Protein AF-A0AAD9PV08-F1 (afdb_monomer_lite)

Organism: Acropora cervicornis (NCBI:txid6130)

Sequence (252 aa):
MQHVADKHDNHPSPLFKKCAHDEEIENRRWIRIGTKAYDKLNSLLTNVHLVNDIRKLSPDSQTSFLEGFHSTLNHWHPKMVCFSWLGTYCRHILAVLHFNENVNRQRKTAENGEEYFRVTYPKFKLGDEVVQEVAVPPTYGYVQAIREELFSVTTKSQLQSYKIVAERYKTKVPPSLSSQFKERVTKPEAVNKYRERQKRASTHLYPSVEDQSVLQSTTTAPVREAKKQRKCRKCGRPMKGHTTSLCNSLTD

pLDDT: mean 84.78, std 10.54, range [37.34, 96.69]

Radius of gyration: 32.99 Å; chains: 1; bounding box: 61×74×88 Å

Foldseek 3Di:
DCVLQVRFACDPDPVRRGDPDDPDDPDDDGDHPPDPVVVVVCCVCPPPVNVVVVVVDDPPPDCVLVVVLVVLLCVQPPPVDDDAPVSSVVSNVVSVVQCVQFVPAAFDADPVRHGDWDWDQDVVNVGDIDIHTHGDDGDDVVVVVVVVVVVVPDDPVVVVVVVVVVVVVVVVRDDDPVVVDPPDDDPVVVVVVVVVVVPDDDDQDVVHPVVVVVVVVVPPDPPPDDPPQDADPQQRHGPVSDDPVNSPPPDD

Secondary structure (DSSP, 8-state):
-TGGGT--S--S-SS-SS-SS-S---S-PPPPTTSHHHHHHHHHHT-HHHHHHHHHSPPSS-THHHHHHHHHHHHHS-TTS---HHHHHHHHHHHHHHHHHHTTPPBPBPTTSSBPEEEE--GGGTT--EEEE-BPPPP-HHHHHHHHHHHH--SHHHHHHHHHHHHHHHTTPPPPGGGG-TTPPPHHHHHHHHHHHHHSPP---SS-HHHHHHHHHHS--------PPPBPTTT--BSTT--SGGGSS---

Structure (mmCIF, N/CA/C/O backbone):
data_AF-A0AAD9PV08-F1
#
_entry.id   AF-A0AAD9PV08-F1
#
loop_
_atom_site.group_PDB
_atom_site.id
_atom_site.type_symbol
_atom_site.label_atom_id
_atom_site.label_alt_id
_atom_site.label_comp_id
_atom_site.label_asym_id
_atom_site.label_entity_id
_atom_site.label_seq_id
_atom_site.pdbx_PDB_ins_code
_atom_site.Cartn_x
_atom_site.Cartn_y
_atom_site.Cartn_z
_atom_site.occupancy
_atom_site.B_iso_or_equiv
_atom_site.auth_seq_id
_atom_site.auth_comp_id
_atom_site.auth_asym_id
_atom_site.auth_atom_id
_atom_site.pdbx_PDB_model_num
ATOM 1 N N . MET A 1 1 ? 33.234 2.945 -21.210 1.00 84.31 1 MET A N 1
ATOM 2 C CA . MET A 1 1 ? 33.962 3.005 -22.500 1.00 84.31 1 MET A CA 1
ATOM 3 C C . MET A 1 1 ? 35.029 1.934 -22.678 1.00 84.31 1 MET A C 1
ATOM 5 O O . MET A 1 1 ? 35.239 1.543 -23.815 1.00 84.31 1 MET A O 1
ATOM 9 N N . GLN A 1 2 ? 35.684 1.447 -21.615 1.00 86.69 2 GLN A N 1
ATOM 10 C CA . GLN A 1 2 ? 36.760 0.449 -21.724 1.00 86.69 2 GLN A CA 1
ATOM 11 C C . GLN A 1 2 ? 36.321 -0.858 -22.412 1.00 86.69 2 GLN A C 1
ATOM 13 O O . GLN A 1 2 ? 36.966 -1.249 -23.378 1.00 86.69 2 GLN A O 1
ATOM 18 N N . HIS A 1 3 ? 35.167 -1.425 -22.035 1.00 88.56 3 HIS A N 1
ATOM 19 C CA . HIS A 1 3 ? 34.610 -2.628 -22.676 1.00 88.56 3 HIS A CA 1
ATOM 20 C C . HIS A 1 3 ? 34.508 -2.510 -24.206 1.00 88.56 3 HIS A C 1
ATOM 22 O O . HIS A 1 3 ? 34.903 -3.402 -24.939 1.00 88.56 3 HIS A O 1
ATOM 28 N N . VAL A 1 4 ? 34.029 -1.372 -24.719 1.00 88.19 4 VAL A N 1
ATOM 29 C CA . VAL A 1 4 ? 33.836 -1.155 -26.168 1.00 88.19 4 VAL A CA 1
ATOM 30 C C . VAL A 1 4 ? 35.168 -1.089 -26.939 1.00 88.19 4 VAL A C 1
ATOM 32 O O . VAL A 1 4 ? 35.193 -1.275 -28.158 1.00 88.19 4 VAL A O 1
ATOM 35 N N . ALA A 1 5 ? 36.269 -0.842 -26.227 1.00 88.19 5 ALA A N 1
ATOM 36 C CA . ALA A 1 5 ? 37.630 -0.777 -26.748 1.00 88.19 5 ALA A CA 1
ATOM 37 C C . ALA A 1 5 ? 38.479 -2.001 -26.362 1.00 88.19 5 ALA A C 1
ATOM 39 O O . ALA A 1 5 ? 39.702 -1.885 -26.299 1.00 88.19 5 ALA A O 1
ATOM 40 N N . ASP A 1 6 ? 37.832 -3.139 -26.092 1.00 88.88 6 ASP A N 1
ATOM 41 C CA . ASP A 1 6 ? 38.472 -4.416 -25.748 1.00 88.88 6 ASP A CA 1
ATOM 42 C C . ASP A 1 6 ? 39.323 -4.386 -24.470 1.00 88.88 6 ASP A C 1
ATOM 44 O O . ASP A 1 6 ? 40.328 -5.077 -24.329 1.00 88.88 6 ASP A O 1
ATOM 48 N N . LYS A 1 7 ? 38.952 -3.522 -23.521 1.00 88.44 7 LYS A N 1
ATOM 49 C CA . LYS A 1 7 ? 39.570 -3.467 -22.195 1.00 88.44 7 LYS A CA 1
ATOM 50 C C . LYS A 1 7 ? 38.552 -3.960 -21.185 1.00 88.44 7 LYS A C 1
ATOM 52 O O . LYS A 1 7 ? 37.623 -3.217 -20.862 1.00 88.44 7 LYS A O 1
ATOM 57 N N . HIS A 1 8 ? 38.731 -5.190 -20.712 1.00 87.56 8 HIS A N 1
ATOM 58 C CA . HIS A 1 8 ? 37.763 -5.887 -19.854 1.00 87.56 8 HIS A CA 1
ATOM 59 C C . HIS A 1 8 ? 38.123 -5.880 -18.368 1.00 87.56 8 HIS A C 1
ATOM 61 O O . HIS A 1 8 ? 37.251 -6.144 -17.549 1.00 87.56 8 HIS A O 1
ATOM 67 N N . ASP A 1 9 ? 39.352 -5.488 -18.022 1.00 87.62 9 ASP A N 1
ATOM 68 C CA . ASP A 1 9 ? 39.872 -5.447 -16.651 1.00 87.62 9 ASP A CA 1
ATOM 69 C C . ASP A 1 9 ? 40.273 -4.033 -16.210 1.00 87.62 9 ASP A C 1
ATOM 71 O O .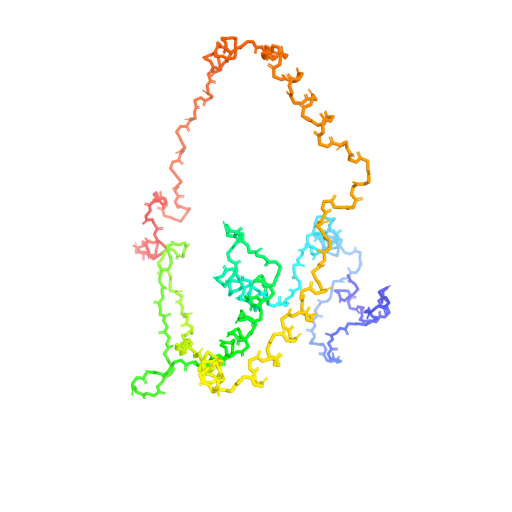 ASP A 1 9 ? 40.375 -3.104 -17.018 1.00 87.62 9 ASP A O 1
ATOM 75 N N . ASN A 1 10 ? 40.555 -3.885 -14.911 1.00 86.56 10 ASN A N 1
ATOM 76 C CA . ASN A 1 10 ? 41.052 -2.657 -14.280 1.00 86.56 10 ASN A CA 1
ATOM 77 C C . ASN A 1 10 ? 40.179 -1.427 -14.556 1.00 86.56 10 ASN A C 1
ATOM 79 O O . ASN A 1 10 ? 40.656 -0.314 -14.803 1.00 86.56 10 ASN A O 1
ATOM 83 N N . HIS A 1 11 ? 38.868 -1.629 -14.503 1.00 86.75 11 HIS A N 1
ATOM 84 C CA . HIS A 1 11 ? 37.918 -0.539 -14.607 1.00 86.75 11 HIS A CA 1
ATOM 85 C C . HIS A 1 11 ? 38.061 0.445 -13.438 1.00 86.75 11 HIS A C 1
ATOM 87 O O . HIS A 1 11 ? 38.325 0.042 -12.306 1.00 86.75 11 HIS A O 1
ATOM 93 N N . PRO A 1 12 ? 37.819 1.746 -13.678 1.00 84.56 12 PRO A N 1
ATOM 94 C CA . PRO A 1 12 ? 37.983 2.787 -12.663 1.00 84.56 12 PRO A CA 1
ATOM 95 C C . PRO A 1 12 ? 36.932 2.724 -11.542 1.00 84.56 12 PRO A C 1
ATOM 97 O O . PRO A 1 12 ? 37.061 3.427 -10.544 1.00 84.56 12 PRO A O 1
ATOM 100 N N . SER A 1 13 ? 35.872 1.924 -11.702 1.00 80.94 13 SER A N 1
ATOM 101 C CA . SER A 1 13 ? 34.832 1.773 -10.685 1.00 80.94 13 SER A CA 1
ATOM 102 C C . SER A 1 13 ? 35.278 0.792 -9.596 1.00 80.94 13 SER A C 1
ATOM 104 O O . SER A 1 13 ? 35.640 -0.340 -9.920 1.00 80.94 13 SER A O 1
ATOM 106 N N . PRO A 1 14 ? 35.176 1.150 -8.302 1.00 85.81 14 PRO A N 1
ATOM 107 C CA . PRO A 1 14 ? 35.510 0.234 -7.213 1.00 85.81 14 PRO A CA 1
ATOM 108 C C . PRO A 1 14 ? 34.555 -0.968 -7.131 1.00 85.81 14 PRO A C 1
ATOM 110 O O . PRO A 1 14 ? 34.958 -2.021 -6.640 1.00 85.81 14 PRO A O 1
ATOM 113 N N . LEU A 1 15 ? 33.318 -0.818 -7.624 1.00 85.38 15 LEU A N 1
ATOM 114 C CA . LEU A 1 15 ? 32.278 -1.855 -7.612 1.00 85.38 15 LEU A CA 1
ATOM 115 C C . LEU A 1 15 ? 32.335 -2.774 -8.839 1.00 85.38 15 LEU A C 1
ATOM 117 O O . LEU A 1 15 ? 32.028 -3.955 -8.737 1.00 85.38 15 LEU A O 1
ATOM 121 N N . PHE A 1 16 ? 32.751 -2.245 -9.990 1.00 84.62 16 PHE A N 1
ATOM 122 C CA . PHE A 1 16 ? 32.810 -2.981 -11.253 1.00 84.62 16 PHE A CA 1
ATOM 123 C C . PHE A 1 16 ? 34.231 -2.919 -11.793 1.00 84.62 16 PHE A C 1
ATOM 125 O O . PHE A 1 16 ? 34.512 -2.073 -12.634 1.00 84.62 16 PHE A O 1
ATOM 132 N N . LYS A 1 17 ? 35.125 -3.771 -11.273 1.00 88.50 17 LYS A N 1
ATOM 133 C CA . LYS A 1 17 ? 36.559 -3.792 -11.629 1.00 88.50 17 LYS A CA 1
ATOM 134 C C . LYS A 1 17 ? 36.859 -4.518 -12.947 1.00 88.50 17 LYS A C 1
ATOM 136 O O . LYS A 1 17 ? 37.898 -4.254 -13.545 1.00 88.50 17 LYS A O 1
ATOM 141 N N . LYS A 1 18 ? 35.952 -5.396 -13.387 1.00 89.38 18 LYS A N 1
ATOM 142 C CA . LYS A 1 18 ? 36.006 -6.134 -14.655 1.00 89.38 18 LYS A CA 1
ATOM 143 C C . LYS A 1 18 ? 34.623 -6.217 -15.308 1.00 89.38 18 LYS A C 1
ATOM 145 O O . LYS A 1 18 ? 33.620 -5.957 -14.636 1.00 89.38 18 LYS A O 1
ATOM 150 N N . CYS A 1 19 ? 34.567 -6.567 -16.590 1.00 88.75 19 CYS A N 1
ATOM 151 C CA . CYS A 1 19 ? 33.314 -6.779 -17.316 1.00 88.75 19 CYS A CA 1
ATOM 152 C C . CYS A 1 19 ? 32.556 -8.018 -16.805 1.00 88.75 19 CYS A C 1
ATOM 154 O O . CYS A 1 19 ? 33.157 -8.985 -16.343 1.00 88.75 19 CYS A O 1
ATOM 156 N N . ALA A 1 20 ? 31.222 -7.966 -16.873 1.00 85.62 20 ALA A N 1
ATOM 157 C CA . ALA A 1 20 ? 30.326 -9.029 -16.415 1.00 85.62 20 ALA A CA 1
ATOM 158 C C . ALA A 1 20 ? 29.880 -9.909 -17.593 1.00 85.62 20 ALA A C 1
ATOM 160 O O . ALA A 1 20 ? 28.780 -9.749 -18.116 1.00 85.62 20 ALA A O 1
ATOM 161 N N . HIS A 1 21 ? 30.765 -10.795 -18.032 1.00 83.06 21 HIS A N 1
ATOM 162 C CA . HIS A 1 21 ? 30.484 -11.888 -18.961 1.00 83.06 21 HIS A CA 1
ATOM 163 C C . HIS A 1 21 ? 31.501 -13.008 -18.715 1.00 83.06 21 HIS A C 1
ATOM 165 O O . HIS A 1 21 ? 32.543 -12.771 -18.095 1.00 83.06 21 HIS A O 1
ATOM 171 N N . ASP A 1 22 ? 31.191 -14.207 -19.197 1.00 76.06 22 ASP A N 1
ATOM 172 C CA . ASP A 1 22 ? 32.104 -15.348 -19.150 1.00 76.06 22 ASP A CA 1
ATOM 173 C C . ASP A 1 22 ? 33.336 -15.105 -20.049 1.00 76.06 22 ASP A C 1
ATOM 175 O O . ASP A 1 22 ? 33.377 -14.141 -20.825 1.00 76.06 22 ASP A O 1
ATOM 179 N N . GLU A 1 23 ? 34.385 -15.921 -19.897 1.00 70.88 23 GLU A N 1
ATOM 180 C CA . GLU A 1 23 ? 35.694 -15.701 -20.548 1.00 70.88 23 GLU A CA 1
ATOM 181 C C . GLU A 1 23 ? 35.625 -15.738 -22.085 1.00 70.88 23 GLU A C 1
ATOM 183 O O . GLU A 1 23 ? 36.440 -15.110 -22.764 1.00 70.88 23 GLU A O 1
ATOM 188 N N . GLU A 1 24 ? 34.624 -16.417 -22.644 1.00 75.94 24 GLU A N 1
ATOM 189 C CA . GLU A 1 24 ? 34.416 -16.513 -24.085 1.00 75.94 24 GLU A CA 1
ATOM 190 C C . GLU A 1 24 ? 33.593 -15.331 -24.609 1.00 75.94 24 GLU A C 1
ATOM 192 O O . GLU A 1 24 ? 32.363 -15.320 -24.589 1.00 75.94 24 GLU A O 1
ATOM 197 N N . ILE A 1 25 ? 34.291 -14.322 -25.133 1.00 79.62 25 ILE A N 1
ATOM 198 C CA . ILE A 1 25 ? 33.675 -13.301 -25.982 1.00 79.62 25 ILE A CA 1
ATOM 199 C C . ILE A 1 25 ? 33.796 -13.757 -27.435 1.00 79.62 25 ILE A C 1
ATOM 201 O O . ILE A 1 25 ? 34.898 -14.008 -27.925 1.00 79.62 25 ILE A O 1
ATOM 205 N N . GLU A 1 26 ? 32.672 -13.811 -28.148 1.00 80.25 26 GLU A N 1
ATOM 206 C CA . GLU A 1 26 ? 32.660 -14.091 -29.585 1.00 80.25 26 GLU A CA 1
ATOM 207 C C . GLU A 1 26 ? 33.598 -13.152 -30.361 1.00 80.25 26 GLU A C 1
ATOM 209 O O . GLU A 1 26 ? 33.732 -11.961 -30.052 1.00 80.25 26 GLU A O 1
ATOM 214 N N . ASN A 1 27 ? 34.224 -13.677 -31.418 1.00 82.44 27 ASN A N 1
ATOM 215 C CA . ASN A 1 27 ? 35.130 -12.896 -32.253 1.00 82.44 27 ASN A CA 1
ATOM 216 C C . ASN A 1 27 ? 34.386 -11.720 -32.908 1.00 82.44 27 ASN A C 1
ATOM 218 O O . ASN A 1 27 ? 33.529 -11.896 -33.776 1.00 82.44 27 ASN A O 1
ATOM 222 N N . ARG A 1 28 ? 34.749 -10.501 -32.507 1.00 86.19 28 ARG A N 1
ATOM 223 C CA . ARG A 1 28 ? 34.127 -9.256 -32.961 1.00 86.19 28 ARG A CA 1
ATOM 224 C C . ARG A 1 28 ? 35.168 -8.172 -33.193 1.00 86.19 28 ARG A C 1
ATOM 226 O O . ARG A 1 28 ? 36.261 -8.177 -32.636 1.00 86.19 28 ARG A O 1
ATOM 233 N N . ARG A 1 29 ? 34.799 -7.181 -34.006 1.00 88.31 29 ARG A N 1
ATOM 234 C CA . ARG A 1 29 ? 35.624 -5.985 -34.217 1.00 88.31 29 ARG A CA 1
ATOM 235 C C . ARG A 1 29 ? 35.382 -4.974 -33.100 1.00 88.31 29 ARG A C 1
ATOM 237 O O . ARG A 1 29 ? 34.247 -4.561 -32.866 1.00 88.31 29 ARG A O 1
ATOM 244 N N . TRP A 1 30 ? 36.462 -4.536 -32.467 1.00 90.94 30 TRP A N 1
ATOM 245 C CA . TRP A 1 30 ? 36.436 -3.543 -31.395 1.00 90.94 30 TRP A CA 1
ATOM 246 C C . TRP A 1 30 ? 36.702 -2.129 -31.903 1.00 90.94 30 TRP A C 1
ATOM 248 O O . TRP A 1 30 ? 37.393 -1.920 -32.905 1.00 90.94 30 TRP A O 1
ATOM 258 N N . ILE A 1 31 ? 36.166 -1.135 -31.193 1.00 91.69 31 ILE A N 1
ATOM 259 C CA . ILE A 1 31 ? 36.390 0.269 -31.531 1.00 91.69 31 ILE A CA 1
ATOM 260 C C . ILE A 1 31 ? 37.734 0.704 -30.947 1.00 91.69 31 ILE A C 1
ATOM 262 O O . ILE A 1 31 ? 37.935 0.691 -29.736 1.00 91.69 31 ILE A O 1
ATOM 266 N N . ARG A 1 32 ? 38.654 1.147 -31.807 1.00 88.31 32 ARG A N 1
ATOM 267 C CA . ARG A 1 32 ? 39.966 1.640 -31.370 1.00 88.31 32 ARG A CA 1
ATOM 268 C C . ARG A 1 32 ? 39.856 3.031 -30.743 1.00 88.31 32 ARG A C 1
ATOM 270 O O . ARG A 1 32 ? 39.182 3.913 -31.284 1.00 88.31 32 ARG A O 1
ATOM 277 N N . ILE A 1 33 ? 40.562 3.228 -29.632 1.00 88.81 33 ILE A N 1
ATOM 278 C CA . ILE A 1 33 ? 40.686 4.521 -28.945 1.00 88.81 33 ILE A CA 1
ATOM 279 C C . ILE A 1 33 ? 41.338 5.536 -29.896 1.00 88.81 33 ILE A C 1
ATOM 281 O O . ILE A 1 33 ? 42.291 5.200 -30.596 1.00 88.81 33 ILE A O 1
ATOM 285 N N . GLY A 1 34 ? 40.808 6.761 -29.937 1.00 86.25 34 GLY A N 1
ATOM 286 C CA . GLY A 1 34 ? 41.297 7.838 -30.811 1.00 86.25 34 GLY A CA 1
ATOM 287 C C . GLY A 1 34 ? 40.710 7.833 -32.227 1.00 86.25 34 GLY A C 1
ATOM 288 O O . GLY A 1 34 ? 41.093 8.648 -33.061 1.00 86.25 34 GLY A O 1
ATOM 289 N N . THR A 1 35 ? 39.775 6.928 -32.527 1.00 92.06 35 THR A N 1
ATOM 290 C CA . THR A 1 35 ? 38.993 7.002 -33.769 1.00 92.06 35 THR A CA 1
ATOM 291 C C . THR A 1 35 ? 37.810 7.958 -33.613 1.00 92.06 35 THR A C 1
ATOM 293 O O . THR A 1 35 ? 37.191 8.023 -32.554 1.00 92.06 35 THR A O 1
ATOM 296 N N . LYS A 1 36 ? 37.386 8.613 -34.705 1.00 92.00 36 LYS A N 1
ATOM 297 C CA . LYS A 1 36 ? 36.167 9.452 -34.703 1.00 92.00 36 LYS A CA 1
ATOM 298 C C . LYS A 1 36 ? 34.923 8.698 -34.212 1.00 92.00 36 LYS A C 1
ATOM 300 O O . LYS A 1 36 ? 34.029 9.293 -33.615 1.00 92.00 36 LYS A O 1
ATOM 305 N N . ALA A 1 37 ? 34.857 7.391 -34.476 1.00 89.56 37 ALA A N 1
ATOM 306 C CA . ALA A 1 37 ? 33.786 6.526 -33.993 1.00 89.56 37 ALA A CA 1
ATOM 307 C C . ALA A 1 37 ? 33.802 6.399 -32.461 1.00 89.56 37 ALA A C 1
ATOM 309 O O . ALA A 1 37 ? 32.751 6.524 -31.832 1.00 89.56 37 ALA A O 1
ATOM 310 N N . TYR A 1 38 ? 34.987 6.215 -31.867 1.00 92.81 38 TYR A N 1
ATOM 311 C CA . TYR A 1 38 ? 35.169 6.198 -30.416 1.00 92.81 38 TYR A CA 1
ATOM 312 C C . TYR A 1 38 ? 34.728 7.516 -29.781 1.00 92.81 38 TYR A C 1
ATOM 314 O O . TYR A 1 38 ? 33.926 7.504 -28.850 1.00 92.81 38 TYR A O 1
ATOM 322 N N . ASP A 1 39 ? 35.194 8.647 -30.315 1.00 91.19 39 ASP A N 1
ATOM 323 C CA . ASP A 1 39 ? 34.923 9.965 -29.734 1.00 91.19 39 ASP A CA 1
ATOM 324 C C . ASP A 1 39 ? 33.434 10.310 -29.777 1.00 91.19 39 ASP A C 1
ATOM 326 O O . ASP A 1 39 ? 32.865 10.775 -28.788 1.00 91.19 39 ASP A O 1
ATOM 330 N N . LYS A 1 40 ? 32.774 10.014 -30.905 1.00 94.19 40 LYS A N 1
ATOM 331 C CA . LYS A 1 40 ? 31.334 10.232 -31.059 1.00 94.19 40 LYS A CA 1
ATOM 332 C C . LYS A 1 40 ? 30.525 9.357 -30.104 1.00 94.19 40 LYS A C 1
ATOM 334 O O . LYS A 1 40 ? 29.580 9.843 -29.490 1.00 94.19 40 LYS A O 1
ATOM 339 N N . LEU A 1 41 ? 30.892 8.084 -29.951 1.00 92.50 41 LEU A N 1
ATOM 340 C CA . LEU A 1 41 ? 30.211 7.183 -29.023 1.00 92.50 41 LEU A CA 1
ATOM 341 C C . LEU A 1 41 ? 30.434 7.597 -27.563 1.00 92.50 41 LEU A C 1
ATOM 343 O O . LEU A 1 41 ? 29.479 7.620 -26.791 1.00 92.50 41 LEU A O 1
ATOM 347 N N . ASN A 1 42 ? 31.667 7.964 -27.201 1.00 92.06 42 ASN A N 1
ATOM 348 C CA . ASN A 1 42 ? 31.992 8.476 -25.873 1.00 92.06 42 ASN A CA 1
ATOM 349 C C . ASN A 1 42 ? 31.140 9.711 -25.557 1.00 92.06 42 ASN A C 1
ATOM 351 O O . ASN A 1 42 ? 30.434 9.718 -24.559 1.00 92.06 42 ASN A O 1
ATOM 355 N N . SER A 1 43 ? 31.115 10.694 -26.463 1.00 93.31 43 SER A N 1
ATOM 356 C CA . SER A 1 43 ? 30.298 11.909 -26.349 1.00 93.31 43 SER A CA 1
ATOM 357 C C . SER A 1 43 ? 28.814 11.622 -26.095 1.00 93.31 43 SER A C 1
ATOM 359 O O . SER A 1 43 ? 28.193 12.303 -25.278 1.00 93.31 43 SER A O 1
ATOM 361 N N . LEU A 1 44 ? 28.242 10.628 -26.780 1.00 93.19 44 LEU A N 1
ATOM 362 C CA . LEU A 1 44 ? 26.840 10.251 -26.607 1.00 93.19 44 LEU A CA 1
ATOM 363 C C . LEU A 1 44 ? 26.598 9.559 -25.261 1.00 93.19 44 LEU A C 1
ATOM 365 O O . LEU A 1 44 ? 25.666 9.929 -24.550 1.00 93.19 44 LEU A O 1
ATOM 369 N N . LEU A 1 45 ? 27.441 8.589 -24.893 1.00 90.62 45 LEU A N 1
ATOM 370 C CA . LEU A 1 45 ? 27.275 7.794 -23.671 1.00 90.62 45 LEU A CA 1
ATOM 371 C C . LEU A 1 45 ? 27.619 8.566 -22.390 1.00 90.62 45 LEU A C 1
ATOM 373 O O . LEU A 1 45 ? 27.074 8.261 -21.333 1.00 90.62 45 LEU A O 1
ATOM 377 N N . THR A 1 46 ? 28.493 9.571 -22.466 1.00 89.94 46 THR A N 1
ATOM 378 C CA . THR A 1 46 ? 28.853 10.433 -21.328 1.00 89.94 46 THR A CA 1
ATOM 379 C C . THR A 1 46 ? 28.080 11.750 -21.308 1.00 89.94 46 THR A C 1
ATOM 381 O O . THR A 1 46 ? 28.432 12.653 -20.549 1.00 89.94 46 THR A O 1
ATOM 384 N N . ASN A 1 47 ? 27.047 11.900 -22.143 1.00 95.12 47 ASN A N 1
ATOM 385 C CA . ASN A 1 47 ? 26.224 13.102 -22.155 1.00 95.12 47 ASN A CA 1
ATOM 386 C C . ASN A 1 47 ? 25.555 13.308 -20.784 1.00 95.12 47 ASN A C 1
ATOM 388 O O . ASN A 1 47 ? 24.912 12.402 -20.255 1.00 95.12 47 ASN A O 1
ATOM 392 N N . VAL A 1 48 ? 25.670 14.517 -20.228 1.00 93.94 48 VAL A N 1
ATOM 393 C CA . VAL A 1 48 ? 25.148 14.861 -18.896 1.00 93.94 48 VAL A CA 1
ATOM 394 C C . VAL A 1 48 ? 23.652 14.565 -18.767 1.00 93.94 48 VAL A C 1
ATOM 396 O O . VAL A 1 48 ? 23.225 14.072 -17.725 1.00 93.94 48 VAL A O 1
ATOM 399 N N . HIS A 1 49 ? 22.860 14.814 -19.812 1.00 94.50 49 HIS A N 1
ATOM 400 C CA . HIS A 1 49 ? 21.427 14.519 -19.799 1.00 94.50 49 HIS A CA 1
ATOM 401 C C . HIS A 1 49 ? 21.170 1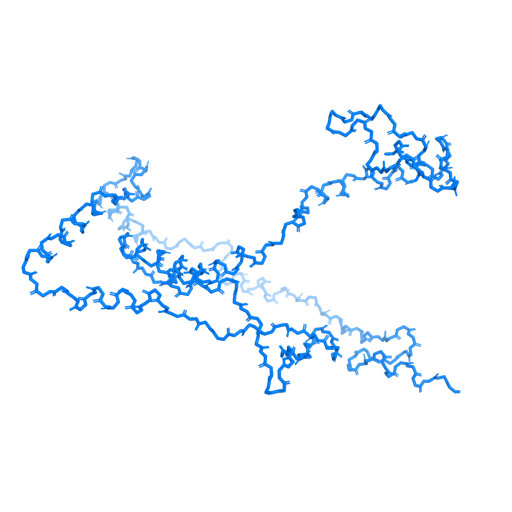3.017 -19.717 1.00 94.50 49 HIS A C 1
ATOM 403 O O . HIS A 1 49 ? 20.477 12.583 -18.805 1.00 94.50 49 HIS A O 1
ATOM 409 N N . LEU A 1 50 ? 21.816 12.222 -20.579 1.00 92.94 50 LEU A N 1
ATOM 410 C CA . LEU A 1 50 ? 21.681 10.764 -20.570 1.00 92.94 50 LEU A CA 1
ATOM 411 C C . LEU A 1 50 ? 22.065 10.176 -19.208 1.00 92.94 50 LEU A C 1
ATOM 413 O O . LEU A 1 50 ? 21.321 9.383 -18.643 1.00 92.94 50 LEU A O 1
ATOM 417 N N . VAL A 1 51 ? 23.207 10.586 -18.652 1.00 91.31 51 VAL A N 1
ATOM 418 C CA . VAL A 1 51 ? 23.675 10.072 -17.358 1.00 91.31 51 VAL A CA 1
ATOM 419 C C . VAL A 1 51 ? 22.726 10.485 -16.225 1.00 91.31 51 VAL A C 1
ATOM 421 O O . VAL A 1 51 ? 22.458 9.692 -15.323 1.00 91.31 51 VAL A O 1
ATOM 424 N N . ASN A 1 52 ? 22.188 11.707 -16.257 1.00 92.00 52 ASN A N 1
ATOM 425 C CA . ASN A 1 52 ? 21.206 12.157 -15.270 1.00 92.00 52 ASN A CA 1
ATOM 426 C C . ASN A 1 52 ? 19.863 11.440 -15.404 1.00 92.00 52 ASN A C 1
ATOM 428 O O . ASN A 1 52 ? 19.223 11.185 -14.387 1.00 92.00 52 ASN A O 1
ATOM 432 N N . ASP A 1 53 ? 19.450 11.103 -16.620 1.00 90.25 53 ASP A N 1
ATOM 433 C CA . ASP A 1 53 ? 18.222 10.357 -16.864 1.00 90.25 53 ASP A CA 1
ATOM 434 C C . ASP A 1 53 ? 18.376 8.899 -16.422 1.00 90.25 53 ASP A C 1
ATOM 436 O O . ASP A 1 53 ? 17.503 8.397 -15.723 1.00 90.25 53 ASP A O 1
ATOM 440 N N . ILE A 1 54 ? 19.525 8.260 -16.685 1.00 88.12 54 ILE A N 1
ATOM 441 C CA . ILE A 1 54 ? 19.840 6.910 -16.180 1.00 88.12 54 ILE A CA 1
ATOM 442 C C . ILE A 1 54 ? 19.754 6.856 -14.649 1.00 88.12 54 ILE A C 1
ATOM 444 O O . ILE A 1 54 ? 19.204 5.908 -14.102 1.00 88.12 54 ILE A O 1
ATOM 448 N N . ARG A 1 55 ? 20.230 7.887 -13.938 1.00 84.12 55 ARG A N 1
ATOM 449 C CA . ARG A 1 55 ? 20.114 7.961 -12.466 1.00 84.12 55 ARG A CA 1
ATOM 450 C C . ARG A 1 55 ? 18.677 8.088 -11.962 1.00 84.12 55 ARG A C 1
ATOM 452 O O . ARG A 1 55 ? 18.426 7.806 -10.795 1.00 84.12 55 ARG A O 1
ATOM 459 N N . LYS A 1 56 ? 17.766 8.576 -12.804 1.00 84.31 56 LYS A N 1
ATOM 460 C CA . LYS A 1 56 ? 16.340 8.726 -12.490 1.00 84.31 56 LYS A CA 1
ATOM 461 C C . LYS A 1 56 ? 15.514 7.526 -12.936 1.00 84.31 56 LYS A C 1
ATOM 463 O O . LYS A 1 56 ? 14.331 7.480 -12.607 1.00 84.31 56 LYS A O 1
ATOM 468 N N . LEU A 1 57 ? 16.099 6.590 -13.686 1.00 81.00 57 LEU A N 1
ATOM 469 C CA . LEU A 1 57 ? 15.429 5.335 -13.984 1.00 81.00 57 LEU A CA 1
ATOM 470 C C . LEU A 1 57 ? 15.166 4.617 -12.664 1.00 81.00 57 LEU A C 1
ATOM 472 O O . LEU A 1 57 ? 16.057 4.459 -11.828 1.00 81.00 57 LEU A O 1
ATOM 476 N N . SER A 1 58 ? 13.917 4.207 -12.472 1.00 70.06 58 SER A N 1
ATOM 477 C CA . SER A 1 58 ? 13.594 3.258 -11.423 1.00 70.06 58 SER A CA 1
ATOM 478 C C . SER A 1 58 ? 14.386 1.972 -11.681 1.00 70.06 58 SER A C 1
ATOM 480 O O . SER A 1 58 ? 14.462 1.554 -12.839 1.00 70.06 58 SER A O 1
ATOM 482 N N . PRO A 1 59 ? 14.969 1.341 -10.649 1.00 69.88 59 PRO A N 1
ATOM 483 C CA . PRO A 1 59 ? 15.547 0.010 -10.803 1.00 69.88 59 PRO A CA 1
ATOM 484 C C . PRO A 1 59 ? 14.511 -0.952 -11.404 1.00 69.88 59 PRO A C 1
ATOM 486 O O . PRO A 1 59 ? 13.315 -0.781 -11.169 1.00 69.88 59 PRO A O 1
ATOM 489 N N . ASP A 1 60 ? 14.967 -1.982 -12.126 1.00 62.34 60 ASP A N 1
ATOM 490 C CA . ASP A 1 60 ? 14.125 -3.017 -12.769 1.00 62.34 60 ASP A CA 1
ATOM 491 C C . ASP A 1 60 ? 13.193 -3.764 -11.795 1.00 62.34 60 ASP A C 1
ATOM 493 O O . ASP A 1 60 ? 12.362 -4.577 -12.201 1.00 62.34 60 ASP A O 1
ATOM 497 N N . SER A 1 61 ? 13.309 -3.492 -10.494 1.00 66.50 61 SER A N 1
ATOM 498 C CA . SER A 1 61 ? 12.364 -3.944 -9.487 1.00 66.50 61 SER A CA 1
ATOM 499 C C . SER A 1 61 ? 10.945 -3.510 -9.852 1.00 66.50 61 SER A C 1
ATOM 501 O O . SER A 1 61 ? 10.596 -2.328 -9.814 1.00 66.50 61 SER A O 1
ATOM 503 N N . GLN A 1 62 ? 10.118 -4.499 -10.171 1.00 67.19 62 GLN A N 1
ATOM 504 C CA . GLN A 1 62 ? 8.715 -4.323 -10.504 1.00 67.19 62 GLN A CA 1
ATOM 505 C C . GLN A 1 62 ? 7.969 -3.669 -9.326 1.00 67.19 62 GLN A C 1
ATOM 507 O O . GLN A 1 62 ? 7.851 -4.249 -8.247 1.00 67.19 62 GLN A O 1
ATOM 512 N N . THR A 1 63 ? 7.434 -2.460 -9.520 1.00 79.69 63 THR A N 1
ATOM 513 C CA . THR A 1 63 ? 6.657 -1.744 -8.488 1.00 79.69 63 THR A CA 1
ATOM 514 C C . THR A 1 63 ? 5.217 -2.235 -8.363 1.00 79.69 63 THR A C 1
ATOM 516 O O . THR A 1 63 ? 4.510 -1.815 -7.447 1.00 79.69 63 THR A O 1
ATOM 519 N N . SER A 1 64 ? 4.779 -3.155 -9.230 1.00 80.75 64 SER A N 1
ATOM 520 C CA . SER A 1 64 ? 3.402 -3.666 -9.278 1.00 80.75 64 SER A CA 1
ATOM 521 C C . SER A 1 64 ? 2.921 -4.204 -7.929 1.00 80.75 64 SER A C 1
ATOM 523 O O . SER A 1 64 ? 1.774 -3.981 -7.547 1.00 80.75 64 SER A O 1
ATOM 525 N N . PHE A 1 65 ? 3.804 -4.863 -7.176 1.00 83.50 65 PHE A N 1
ATOM 526 C CA . PHE A 1 65 ? 3.499 -5.399 -5.852 1.00 83.50 65 PHE A CA 1
ATOM 527 C C . PHE A 1 65 ? 3.207 -4.284 -4.840 1.00 83.50 65 PHE A C 1
ATOM 529 O O . PHE A 1 65 ? 2.206 -4.324 -4.122 1.00 83.50 65 PHE A O 1
ATOM 536 N N . LEU A 1 66 ? 4.057 -3.253 -4.821 1.00 86.81 66 LEU A N 1
ATOM 537 C CA . LEU A 1 66 ? 3.907 -2.090 -3.948 1.00 86.81 66 LEU A CA 1
ATOM 538 C C . LEU A 1 66 ? 2.653 -1.284 -4.317 1.00 86.81 66 LEU A C 1
ATOM 540 O O . LEU A 1 66 ? 1.882 -0.885 -3.444 1.00 86.81 66 LEU A O 1
ATOM 544 N N . GLU A 1 67 ? 2.413 -1.089 -5.611 1.00 89.19 67 GLU A N 1
ATOM 545 C CA . GLU A 1 67 ? 1.214 -0.433 -6.132 1.00 89.19 67 GLU A CA 1
ATOM 546 C C . GLU A 1 67 ? -0.061 -1.209 -5.774 1.00 89.19 67 GLU A C 1
ATOM 548 O O . GLU A 1 67 ? -1.047 -0.614 -5.327 1.00 89.19 67 GLU A O 1
ATOM 553 N N . GLY A 1 68 ? -0.029 -2.541 -5.883 1.00 90.06 68 GLY A N 1
ATOM 554 C CA . GLY A 1 68 ? -1.119 -3.425 -5.472 1.00 90.06 68 GLY A CA 1
ATOM 555 C C . GLY A 1 68 ? -1.429 -3.321 -3.977 1.00 90.06 68 GLY A C 1
ATOM 556 O O . GLY A 1 68 ? -2.599 -3.207 -3.588 1.00 90.06 68 GLY A O 1
ATOM 557 N N . PHE A 1 69 ? -0.395 -3.272 -3.132 1.00 93.12 69 PHE A N 1
ATOM 558 C CA . PHE A 1 69 ? -0.571 -3.053 -1.697 1.00 93.12 69 PHE A CA 1
ATOM 559 C C . PHE A 1 69 ? -1.175 -1.676 -1.407 1.00 93.12 69 PHE A C 1
ATOM 561 O O . PHE A 1 69 ? -2.143 -1.577 -0.654 1.00 93.12 69 PHE A O 1
ATOM 568 N N . HIS A 1 70 ? -0.675 -0.610 -2.039 1.00 93.12 70 HIS A N 1
ATOM 569 C CA . HIS A 1 70 ? -1.231 0.733 -1.865 1.00 93.12 70 HIS A CA 1
ATOM 570 C C . HIS A 1 70 ? -2.695 0.828 -2.303 1.00 93.12 70 HIS A C 1
ATOM 572 O O . HIS A 1 70 ? -3.491 1.481 -1.627 1.00 93.12 70 HIS A O 1
ATOM 578 N N . SER A 1 71 ? -3.068 0.164 -3.399 1.00 92.88 71 SER A N 1
ATOM 579 C CA . SER A 1 71 ? -4.461 0.066 -3.842 1.00 92.88 71 SER A CA 1
ATOM 580 C C . SER A 1 71 ? -5.338 -0.610 -2.782 1.00 92.88 71 SER A C 1
ATOM 582 O O . SER A 1 71 ? -6.362 -0.057 -2.372 1.00 92.88 71 SER A O 1
ATOM 584 N N . THR A 1 72 ? -4.877 -1.744 -2.246 1.00 94.44 72 THR A N 1
ATOM 585 C CA . THR A 1 72 ? -5.550 -2.463 -1.153 1.00 94.44 72 THR A CA 1
ATOM 586 C C . THR A 1 72 ? -5.688 -1.579 0.086 1.00 94.44 72 THR A C 1
ATOM 588 O O . THR A 1 72 ? -6.777 -1.436 0.639 1.00 94.44 72 THR A O 1
ATOM 591 N N . LEU A 1 73 ? -4.616 -0.908 0.503 1.00 95.38 73 LEU A N 1
ATOM 592 C CA . LEU A 1 73 ? -4.633 -0.029 1.666 1.00 95.38 73 LEU A CA 1
ATOM 593 C C . LEU A 1 73 ? -5.626 1.129 1.501 1.00 95.38 73 LEU A C 1
ATOM 595 O O . LEU A 1 73 ? -6.369 1.428 2.433 1.00 95.38 73 LEU A O 1
ATOM 599 N N . ASN A 1 74 ? -5.687 1.745 0.318 1.00 94.62 74 ASN A N 1
ATOM 600 C CA . ASN A 1 74 ? -6.645 2.813 0.027 1.00 94.62 74 ASN A CA 1
ATOM 601 C C . ASN A 1 74 ? -8.102 2.325 0.076 1.00 94.62 74 ASN A C 1
ATOM 603 O O . ASN A 1 74 ? -8.978 3.101 0.453 1.00 94.62 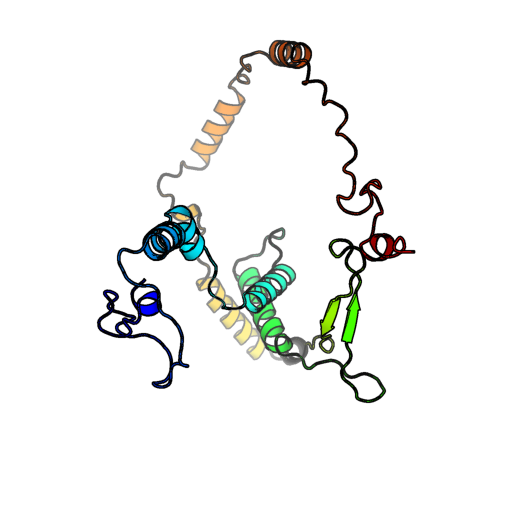74 ASN A O 1
ATOM 607 N N . HIS A 1 75 ? -8.366 1.062 -0.275 1.00 93.50 75 HIS A N 1
ATOM 608 C CA . HIS A 1 75 ? -9.696 0.464 -0.151 1.00 93.50 75 HIS A CA 1
ATOM 609 C C . HIS A 1 75 ? -10.129 0.344 1.321 1.00 93.50 75 HIS A C 1
ATOM 611 O O . HIS A 1 75 ? -11.234 0.746 1.684 1.00 93.50 75 HIS A O 1
ATOM 617 N N . TRP A 1 76 ? -9.245 -0.156 2.190 1.00 93.38 76 TRP A N 1
ATOM 618 C CA . TRP A 1 76 ? -9.545 -0.373 3.613 1.00 93.38 76 TRP A CA 1
ATOM 619 C C . TRP A 1 76 ? -9.456 0.895 4.469 1.00 93.38 76 TRP A C 1
ATOM 621 O O . TRP A 1 76 ? -10.162 1.014 5.476 1.00 93.38 76 TRP A O 1
ATOM 631 N N . HIS A 1 77 ? -8.607 1.844 4.079 1.00 95.31 77 HIS A N 1
ATOM 632 C CA . HIS A 1 77 ? -8.382 3.118 4.756 1.00 95.31 77 HIS A CA 1
ATOM 633 C C . HIS A 1 77 ? -8.387 4.282 3.743 1.00 95.31 77 HIS A C 1
ATOM 635 O O . HIS A 1 77 ? -7.331 4.835 3.411 1.00 95.31 77 HIS A O 1
ATOM 641 N N . PRO A 1 78 ? -9.573 4.674 3.236 1.00 93.38 78 PRO A N 1
ATOM 642 C CA . PRO A 1 78 ? -9.683 5.769 2.282 1.00 93.38 78 PRO A CA 1
ATOM 643 C C . PRO A 1 78 ? -9.222 7.091 2.896 1.00 93.38 78 PRO A C 1
ATOM 645 O O . PRO A 1 78 ? -9.661 7.464 3.982 1.00 93.38 78 PRO A O 1
ATOM 648 N N . LYS A 1 79 ? -8.405 7.854 2.159 1.00 89.44 79 LYS A N 1
ATOM 649 C CA . LYS A 1 79 ? -7.877 9.161 2.607 1.00 89.44 79 LYS A CA 1
ATOM 650 C C . LYS A 1 79 ? -8.966 10.185 2.941 1.00 89.44 79 LYS A C 1
ATOM 652 O O . LYS A 1 79 ? -8.735 11.087 3.735 1.00 89.44 79 LYS A O 1
ATOM 657 N N . MET A 1 80 ? -10.134 10.049 2.315 1.00 91.12 80 MET A N 1
ATOM 658 C CA . MET A 1 80 ? -11.259 10.978 2.459 1.00 91.12 80 MET A CA 1
ATOM 659 C C . MET A 1 80 ? -12.051 10.773 3.756 1.00 91.12 80 MET A C 1
ATOM 661 O O . MET A 1 80 ? -12.936 11.569 4.056 1.00 91.12 80 MET A O 1
ATOM 665 N N . VAL A 1 81 ? -11.763 9.713 4.516 1.00 90.56 81 VAL A N 1
ATOM 666 C CA . VAL A 1 81 ? -12.469 9.391 5.755 1.00 90.56 81 VAL A CA 1
ATOM 667 C C . VAL A 1 81 ? -11.508 9.533 6.928 1.00 90.56 81 VAL A C 1
ATOM 669 O O . VAL A 1 81 ? -10.411 8.978 6.925 1.00 90.56 81 VAL A O 1
ATOM 672 N N . CYS A 1 82 ? -11.926 10.283 7.946 1.00 88.88 82 CYS A N 1
ATOM 673 C CA . CYS A 1 82 ? -11.160 10.425 9.176 1.00 88.88 82 CYS A CA 1
ATOM 674 C C . CYS A 1 82 ? -11.418 9.223 10.091 1.00 88.88 82 CYS A C 1
ATOM 676 O O . CYS A 1 82 ? -12.567 8.889 10.382 1.00 88.88 82 CYS A O 1
ATOM 678 N N . PHE A 1 83 ? -10.347 8.602 10.576 1.00 89.62 83 PHE A N 1
ATOM 679 C CA . PHE A 1 83 ? -10.404 7.534 11.567 1.00 89.62 83 PHE A CA 1
ATOM 680 C C . PHE A 1 83 ? -9.621 7.942 12.814 1.00 89.62 83 PHE A C 1
ATOM 682 O O . PHE A 1 83 ? -8.669 8.721 12.748 1.00 89.62 83 PHE A O 1
ATOM 689 N N . SER A 1 84 ? -10.009 7.397 13.968 1.00 92.38 84 SER A N 1
ATOM 690 C CA . SER A 1 84 ? -9.153 7.454 15.153 1.00 92.38 84 SER A CA 1
ATOM 691 C C . SER A 1 84 ? -7.851 6.700 14.884 1.00 92.38 84 SER A C 1
ATOM 693 O O . SER A 1 84 ? -7.817 5.810 14.035 1.00 92.38 84 SER A O 1
ATOM 695 N N . TRP A 1 85 ? -6.793 6.988 15.647 1.00 91.81 85 TRP A N 1
ATOM 696 C CA . TRP A 1 85 ? -5.523 6.271 15.495 1.00 91.81 85 TRP A CA 1
ATOM 697 C C . TRP A 1 85 ? -5.697 4.747 15.576 1.00 91.81 85 TRP A C 1
ATOM 699 O O . TRP A 1 85 ? -5.178 4.017 14.733 1.00 91.81 85 TRP A O 1
ATOM 709 N N . LEU A 1 86 ? -6.493 4.269 16.541 1.00 92.38 86 LEU A N 1
ATOM 710 C CA . LEU A 1 86 ? -6.777 2.842 16.684 1.00 92.38 86 LEU A CA 1
ATOM 711 C C . LEU A 1 86 ? -7.565 2.299 15.483 1.00 92.38 86 LEU A C 1
ATOM 713 O O . LEU A 1 86 ? -7.252 1.224 14.983 1.00 92.38 86 LEU A O 1
ATOM 717 N N . GLY A 1 87 ? -8.542 3.057 14.975 1.00 93.31 87 GLY A N 1
ATOM 718 C CA . GLY A 1 87 ? -9.292 2.689 13.773 1.00 93.31 87 GLY A CA 1
ATOM 719 C C . GLY A 1 87 ? -8.405 2.600 12.528 1.00 93.31 87 GLY A C 1
ATOM 720 O O . GLY A 1 87 ? -8.505 1.632 11.774 1.00 93.31 87 GLY A O 1
ATOM 721 N N . THR A 1 88 ? -7.499 3.564 12.339 1.00 93.69 88 THR A N 1
ATOM 722 C CA . THR A 1 88 ? -6.468 3.531 11.295 1.00 93.69 88 THR A CA 1
ATOM 723 C C . THR A 1 88 ? -5.603 2.284 11.437 1.00 93.69 88 THR A C 1
ATOM 725 O O . THR A 1 88 ? -5.457 1.542 10.467 1.00 93.69 88 THR A O 1
ATOM 728 N N . TYR A 1 89 ? -5.087 2.011 12.637 1.00 93.56 89 TYR A N 1
ATOM 729 C CA . TYR A 1 89 ? -4.231 0.858 12.910 1.00 93.56 89 TYR A CA 1
ATOM 730 C C . TYR A 1 89 ? -4.928 -0.474 12.593 1.00 93.56 89 TYR A C 1
ATOM 732 O O . TYR A 1 89 ? -4.392 -1.283 11.837 1.00 93.56 89 TYR A O 1
ATOM 740 N N . CYS A 1 90 ? -6.160 -0.676 13.073 1.00 93.69 90 CYS A N 1
ATOM 741 C CA . CYS A 1 90 ? -6.944 -1.878 12.776 1.00 93.69 90 CYS A CA 1
ATOM 742 C C . CYS A 1 90 ? -7.207 -2.045 11.272 1.00 93.69 90 CYS A C 1
ATOM 744 O O . CYS A 1 90 ? -7.074 -3.146 10.745 1.00 93.69 90 CYS A O 1
ATOM 746 N N . ARG A 1 91 ? -7.531 -0.964 10.551 1.00 95.75 91 ARG A N 1
ATOM 747 C CA . ARG A 1 91 ? -7.746 -1.013 9.093 1.00 95.75 91 ARG A CA 1
ATOM 748 C C . ARG A 1 91 ? -6.475 -1.338 8.316 1.00 95.75 91 ARG A C 1
ATOM 750 O O . ARG A 1 91 ? -6.555 -2.056 7.327 1.00 95.75 91 ARG A O 1
ATOM 757 N N . HIS A 1 92 ? -5.317 -0.856 8.768 1.00 95.75 92 HIS A N 1
ATOM 758 C CA . HIS A 1 92 ? -4.032 -1.234 8.176 1.00 95.75 92 HIS A CA 1
ATOM 759 C C . HIS A 1 92 ? -3.757 -2.726 8.381 1.00 95.75 92 HIS A C 1
ATOM 761 O O . HIS A 1 92 ? -3.361 -3.395 7.434 1.00 95.75 92 HIS A O 1
ATOM 767 N N . ILE A 1 93 ? -4.037 -3.267 9.573 1.00 95.31 93 ILE A N 1
ATOM 768 C CA . ILE A 1 93 ? -3.932 -4.713 9.823 1.00 95.31 93 ILE A CA 1
ATOM 769 C C . ILE A 1 93 ? -4.855 -5.490 8.879 1.00 95.31 93 ILE A C 1
ATOM 771 O O . ILE A 1 93 ? -4.401 -6.438 8.248 1.00 95.31 93 ILE A O 1
ATOM 775 N N . LEU A 1 94 ? -6.116 -5.074 8.726 1.00 96.25 94 LEU A N 1
ATOM 776 C CA . LEU A 1 94 ? -7.051 -5.726 7.800 1.00 96.25 94 LEU A CA 1
ATOM 777 C C . LEU A 1 94 ? -6.564 -5.669 6.347 1.00 96.25 94 LEU A C 1
ATOM 779 O O . LEU A 1 94 ? -6.658 -6.669 5.641 1.00 96.25 94 LEU A O 1
ATOM 783 N N . ALA A 1 95 ? -6.002 -4.538 5.914 1.00 96.50 95 ALA A N 1
ATOM 784 C CA . ALA A 1 95 ? -5.412 -4.410 4.586 1.00 96.50 95 ALA A CA 1
ATOM 785 C C . ALA A 1 95 ? -4.227 -5.365 4.390 1.00 96.50 95 ALA A C 1
ATOM 787 O O . ALA A 1 95 ? -4.126 -5.994 3.343 1.00 96.50 95 ALA A O 1
ATOM 788 N N . VAL A 1 96 ? -3.355 -5.496 5.397 1.00 96.69 96 VAL A N 1
ATOM 789 C CA . VAL A 1 96 ? -2.204 -6.411 5.370 1.00 96.69 96 VAL A CA 1
ATOM 790 C C . VAL A 1 96 ? -2.659 -7.868 5.345 1.00 96.69 96 VAL A C 1
ATOM 792 O O . VAL A 1 96 ? -2.162 -8.630 4.524 1.00 96.69 96 VAL A O 1
ATOM 795 N N . LEU A 1 97 ? -3.621 -8.255 6.187 1.00 96.62 97 LEU A N 1
ATOM 796 C CA . LEU A 1 97 ? -4.182 -9.611 6.187 1.00 96.62 97 LEU A CA 1
ATOM 797 C C . LEU A 1 97 ? -4.805 -9.946 4.829 1.00 96.62 97 LEU A C 1
ATOM 799 O O . LEU A 1 97 ? -4.477 -10.973 4.242 1.00 96.62 97 LEU A O 1
ATOM 803 N N . HIS A 1 98 ? -5.634 -9.041 4.299 1.00 96.12 98 HIS A N 1
ATOM 804 C CA . HIS A 1 98 ? -6.248 -9.208 2.987 1.00 96.12 98 HIS A CA 1
ATOM 805 C C . HIS A 1 98 ? -5.199 -9.333 1.880 1.00 96.12 98 HIS A C 1
ATOM 807 O O . HIS A 1 98 ? -5.304 -10.218 1.036 1.00 96.12 98 HIS A O 1
ATOM 813 N N . PHE A 1 99 ? -4.188 -8.462 1.882 1.00 95.19 99 PHE A N 1
ATOM 814 C CA . PHE A 1 99 ? -3.137 -8.468 0.873 1.00 95.19 99 PHE A CA 1
ATOM 815 C C . PHE A 1 99 ? -2.304 -9.751 0.933 1.00 95.19 99 PHE A C 1
ATOM 817 O O . PHE A 1 99 ? -2.135 -10.403 -0.090 1.00 95.19 99 PHE A O 1
ATOM 824 N N . ASN A 1 100 ? -1.855 -10.161 2.122 1.00 93.94 100 ASN A N 1
ATOM 825 C CA . ASN A 1 100 ? -1.057 -11.375 2.300 1.00 93.94 100 ASN A CA 1
ATOM 826 C C . ASN A 1 100 ? -1.805 -12.632 1.842 1.00 93.94 100 ASN A C 1
ATOM 828 O O . ASN A 1 100 ? -1.202 -13.502 1.221 1.00 93.94 100 ASN A O 1
ATOM 832 N N . GLU A 1 101 ? -3.110 -12.716 2.111 1.00 93.56 101 GLU A N 1
ATOM 833 C CA . GLU A 1 101 ? -3.937 -13.835 1.654 1.00 93.56 101 GLU A CA 1
ATOM 834 C C . GLU A 1 101 ? -4.121 -13.829 0.123 1.00 93.56 101 GLU A C 1
ATOM 836 O O . GLU A 1 101 ? -4.167 -14.885 -0.502 1.00 93.56 101 GLU A O 1
ATOM 841 N N . ASN A 1 102 ? -4.184 -12.647 -0.506 1.00 93.12 102 ASN A N 1
ATOM 842 C CA . ASN A 1 102 ? -4.637 -12.498 -1.894 1.00 93.12 102 ASN A CA 1
ATOM 843 C C . ASN A 1 102 ? -3.559 -12.101 -2.918 1.00 93.12 102 ASN A C 1
ATOM 845 O O . ASN A 1 102 ? -3.881 -11.930 -4.101 1.00 93.12 102 ASN A O 1
ATOM 849 N N . VAL A 1 103 ? -2.301 -11.935 -2.505 1.00 88.81 103 VAL A N 1
ATOM 850 C CA . VAL A 1 103 ? -1.234 -11.452 -3.395 1.00 88.81 103 VAL A CA 1
ATOM 851 C C . VAL A 1 103 ? -0.752 -12.506 -4.393 1.00 88.81 103 VAL A C 1
ATOM 853 O O . VAL A 1 103 ? -0.522 -12.182 -5.553 1.00 88.81 103 VAL A O 1
ATOM 856 N N . ASN A 1 104 ? -0.697 -13.774 -3.981 1.00 86.06 104 ASN A N 1
ATOM 857 C CA . ASN A 1 104 ? -0.236 -14.896 -4.807 1.00 86.06 104 ASN A CA 1
ATOM 858 C C . ASN A 1 104 ? -1.399 -15.805 -5.222 1.00 86.06 104 ASN A C 1
ATOM 860 O O . ASN A 1 104 ? -1.307 -17.031 -5.161 1.00 86.06 104 ASN A O 1
ATOM 864 N N . ARG A 1 105 ? -2.531 -15.202 -5.602 1.00 88.88 105 ARG A N 1
ATOM 865 C CA . ARG A 1 105 ? -3.696 -15.966 -6.061 1.00 88.88 105 ARG A CA 1
ATOM 866 C C . ARG A 1 105 ? -3.355 -16.740 -7.325 1.00 88.88 105 ARG A C 1
ATOM 868 O O . ARG A 1 105 ? -2.801 -16.186 -8.273 1.00 88.88 105 ARG A O 1
ATOM 875 N N . GLN A 1 106 ? -3.740 -18.012 -7.331 1.00 86.06 106 GLN A N 1
ATOM 876 C CA . GLN A 1 106 ? -3.564 -18.887 -8.482 1.00 86.06 106 GLN A CA 1
ATOM 877 C C . GLN A 1 106 ? -4.331 -18.356 -9.697 1.00 86.06 106 GLN A C 1
ATOM 879 O O . GLN A 1 106 ? -5.336 -17.643 -9.572 1.00 86.06 106 GLN A O 1
ATOM 884 N N . ARG A 1 107 ? -3.851 -18.714 -10.887 1.00 87.19 107 ARG A N 1
ATOM 885 C CA . ARG A 1 107 ? -4.533 -18.401 -12.141 1.00 87.19 107 ARG A CA 1
ATOM 886 C C . ARG A 1 107 ? -5.868 -19.131 -12.193 1.00 87.19 107 ARG A C 1
ATOM 888 O O . ARG A 1 107 ? -6.000 -20.263 -11.734 1.00 87.19 107 ARG A O 1
ATOM 895 N N . LYS A 1 108 ? -6.870 -18.459 -12.742 1.00 87.38 108 LYS A N 1
ATOM 896 C CA . LYS A 1 108 ? -8.174 -19.051 -12.998 1.00 87.38 108 LYS A CA 1
ATOM 897 C C . LYS A 1 108 ? -8.019 -20.084 -14.113 1.00 87.38 108 LYS A C 1
ATOM 899 O O . LYS A 1 108 ? -7.438 -19.777 -15.149 1.00 87.38 108 LYS A O 1
ATOM 904 N N . THR A 1 109 ? -8.564 -21.275 -13.914 1.00 87.75 109 THR A N 1
ATOM 905 C CA . THR A 1 109 ? -8.704 -22.284 -14.966 1.00 87.75 109 THR A CA 1
ATOM 906 C C . THR A 1 109 ? -10.069 -22.154 -15.641 1.00 87.75 109 THR A C 1
ATOM 908 O O . THR A 1 109 ? -11.059 -21.744 -15.025 1.00 87.75 109 THR A O 1
ATOM 911 N N . ALA A 1 110 ? -10.110 -22.430 -16.938 1.00 83.00 110 ALA A N 1
ATOM 912 C CA . ALA A 1 110 ? -11.330 -22.562 -17.716 1.00 83.00 110 ALA A CA 1
ATOM 913 C C . ALA A 1 110 ? -11.976 -23.941 -17.475 1.00 83.00 110 ALA A C 1
ATOM 915 O O . ALA A 1 110 ? -11.374 -24.831 -16.875 1.00 83.00 110 ALA A O 1
ATOM 916 N N . GLU A 1 111 ? -13.218 -24.122 -17.930 1.00 81.94 111 GLU A N 1
ATOM 917 C CA . GLU A 1 111 ? -13.986 -25.366 -17.730 1.00 81.94 111 GLU A CA 1
ATOM 918 C C . GLU A 1 111 ? -13.310 -26.599 -18.352 1.00 81.94 111 GLU A C 1
ATOM 920 O O . GLU A 1 111 ? -13.491 -27.716 -17.879 1.00 81.94 111 GLU A O 1
ATOM 925 N N . ASN A 1 112 ? -12.486 -26.388 -19.378 1.00 83.62 112 ASN A N 1
ATOM 926 C CA . ASN A 1 112 ? -11.680 -27.411 -20.041 1.00 83.62 112 ASN A CA 1
ATOM 927 C C . ASN A 1 112 ? -10.359 -27.737 -19.309 1.00 83.62 112 ASN A C 1
ATOM 929 O O . ASN A 1 112 ? -9.597 -28.573 -19.785 1.00 83.62 112 ASN A O 1
ATOM 933 N N . GLY A 1 113 ? -10.075 -27.090 -18.172 1.00 80.62 113 GLY A N 1
ATOM 934 C CA . GLY A 1 113 ? -8.850 -27.278 -17.390 1.00 80.62 113 GLY A CA 1
ATOM 935 C C . GLY A 1 113 ? -7.652 -26.434 -17.841 1.00 80.62 113 GLY A C 1
ATOM 936 O O . GLY A 1 113 ? -6.612 -26.482 -17.187 1.00 80.62 113 GLY A O 1
ATOM 937 N N . GLU A 1 114 ? -7.780 -25.638 -18.905 1.00 83.75 114 GLU A N 1
ATOM 938 C CA . GLU A 1 114 ? -6.707 -24.763 -19.396 1.00 83.75 114 GLU A CA 1
ATOM 939 C C . GLU A 1 114 ? -6.649 -23.430 -18.631 1.00 83.75 114 GLU A C 1
ATOM 941 O O . GLU A 1 114 ? -7.614 -23.017 -17.985 1.00 83.75 114 GLU A O 1
ATOM 946 N N . GLU A 1 115 ? -5.517 -22.724 -18.694 1.00 83.69 115 GLU A N 1
ATOM 947 C CA . GLU A 1 115 ? -5.384 -21.399 -18.078 1.00 83.69 115 GLU A CA 1
ATOM 948 C C . GLU A 1 115 ? -6.306 -20.373 -18.756 1.00 83.69 115 GLU A C 1
ATOM 950 O O . GLU A 1 115 ? -6.302 -20.197 -19.975 1.00 83.69 115 GLU A O 1
ATOM 955 N N . TYR A 1 116 ? -7.096 -19.653 -17.958 1.00 87.62 116 TYR A N 1
ATOM 956 C CA . TYR A 1 116 ? -8.007 -18.634 -18.461 1.00 87.62 116 TYR A CA 1
ATOM 957 C C . TYR A 1 116 ? -7.289 -17.290 -18.632 1.00 87.62 116 TYR A C 1
ATOM 959 O O . TYR A 1 116 ? -6.879 -16.646 -17.659 1.00 87.62 116 TYR A O 1
ATOM 967 N N . PHE A 1 117 ? -7.236 -16.810 -19.873 1.00 88.62 117 PHE A N 1
ATOM 968 C CA . PHE A 1 117 ? -6.741 -15.480 -20.213 1.00 88.62 117 PHE A CA 1
ATOM 969 C C . PHE A 1 117 ? -7.881 -14.547 -20.610 1.00 88.62 117 PHE A C 1
ATOM 971 O O . PHE A 1 117 ? -8.820 -14.922 -21.312 1.00 88.62 117 PHE A O 1
ATOM 978 N N . ARG A 1 118 ? -7.780 -13.281 -20.200 1.00 88.94 118 ARG A N 1
ATOM 979 C CA . ARG A 1 118 ? -8.676 -12.219 -20.656 1.00 88.94 118 ARG A CA 1
ATOM 980 C C . ARG A 1 118 ? -7.996 -11.418 -21.753 1.00 88.94 118 ARG A C 1
ATOM 982 O O . ARG A 1 118 ? -6.977 -10.780 -21.512 1.00 88.94 118 ARG A O 1
ATOM 989 N N . VAL A 1 119 ? -8.608 -11.384 -22.931 1.00 91.38 119 VAL A N 1
ATOM 990 C CA . VAL A 1 119 ? -8.174 -10.510 -24.025 1.00 91.38 119 VAL A CA 1
ATOM 991 C C . VAL A 1 119 ? -8.934 -9.188 -23.945 1.00 91.38 119 VAL A C 1
ATOM 993 O O . VAL A 1 119 ? -10.156 -9.157 -23.798 1.00 91.38 119 VAL A O 1
ATOM 996 N N . THR A 1 120 ? -8.205 -8.076 -23.999 1.00 90.38 120 THR A N 1
ATOM 997 C CA . THR A 1 120 ? -8.767 -6.720 -24.043 1.00 90.38 120 THR A CA 1
ATOM 998 C C . THR A 1 120 ? -8.182 -5.947 -25.217 1.00 90.38 120 THR A C 1
ATOM 1000 O O . THR A 1 120 ? -7.066 -6.229 -25.636 1.00 90.38 120 THR A O 1
ATOM 1003 N N . TYR A 1 121 ? -8.916 -4.957 -25.728 1.00 91.44 121 TYR A N 1
ATOM 1004 C CA . TYR A 1 121 ? -8.506 -4.143 -26.880 1.00 91.44 121 TYR A CA 1
ATOM 1005 C C . TYR A 1 121 ? -8.473 -2.658 -26.488 1.00 91.44 121 TYR A C 1
ATOM 1007 O O . TYR A 1 121 ? -9.459 -1.934 -26.673 1.00 91.44 121 TYR A O 1
ATOM 1015 N N . PRO A 1 122 ? -7.387 -2.177 -25.853 1.00 87.94 122 PRO A N 1
ATOM 1016 C CA . PRO A 1 122 ? -7.327 -0.812 -25.355 1.00 87.94 122 PRO A CA 1
ATOM 1017 C C . PRO A 1 122 ? -7.263 0.213 -26.490 1.00 87.94 122 PRO A C 1
ATOM 1019 O O . PRO A 1 122 ? -6.443 0.118 -27.401 1.00 87.94 122 PRO A O 1
ATOM 1022 N N . LYS A 1 123 ? -8.047 1.290 -26.370 1.00 88.00 123 LYS A N 1
ATOM 1023 C CA . LYS A 1 123 ? -8.097 2.376 -27.367 1.00 88.00 123 LYS A CA 1
ATOM 1024 C C . LYS A 1 123 ? -6.724 2.984 -27.690 1.00 88.00 123 LYS A C 1
ATOM 1026 O O . LYS A 1 123 ? -6.490 3.379 -28.829 1.00 88.00 123 LYS A O 1
ATOM 1031 N N . PHE A 1 124 ? -5.820 3.079 -26.709 1.00 86.00 124 PHE A N 1
ATOM 1032 C CA . PHE A 1 124 ? -4.486 3.662 -26.913 1.00 86.00 124 PHE A CA 1
ATOM 1033 C C . PHE A 1 124 ? -3.573 2.793 -27.790 1.00 86.00 124 PHE A C 1
ATOM 1035 O O . PHE A 1 124 ? -2.651 3.327 -28.398 1.00 86.00 124 PHE A O 1
ATOM 1042 N N . LYS A 1 125 ? -3.857 1.487 -27.890 1.00 82.38 125 LYS A N 1
ATOM 1043 C CA . LYS A 1 125 ? -3.201 0.567 -28.822 1.00 82.38 125 LYS A CA 1
ATOM 1044 C C . LYS A 1 125 ? -3.885 0.505 -30.192 1.00 82.38 125 LYS A C 1
ATOM 1046 O O . LYS A 1 125 ? -3.562 -0.345 -31.002 1.00 82.38 125 LYS A O 1
ATOM 1051 N N . LEU A 1 126 ? -4.843 1.399 -30.462 1.00 86.81 126 LEU A N 1
ATOM 1052 C CA . LEU A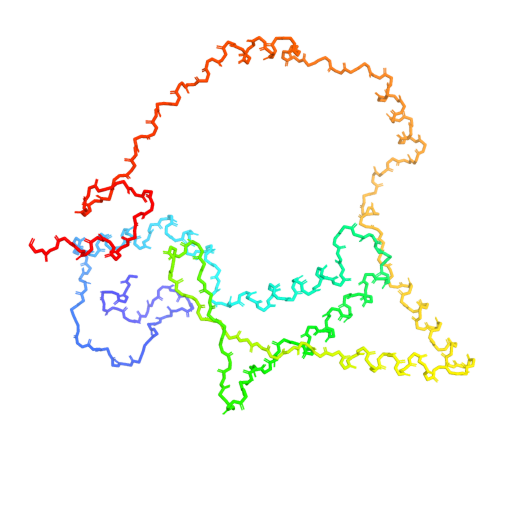 1 126 ? -5.501 1.531 -31.769 1.00 86.81 126 LEU A CA 1
ATOM 1053 C C . LEU A 1 126 ? -6.142 0.235 -32.305 1.00 86.81 126 LEU A C 1
ATOM 1055 O O . LEU A 1 126 ? -6.308 0.098 -33.513 1.00 86.81 126 LEU A O 1
ATOM 1059 N N . GLY A 1 127 ? -6.559 -0.665 -31.412 1.00 84.62 127 GLY A N 1
ATOM 1060 C CA . GLY A 1 127 ? -7.192 -1.933 -31.772 1.00 84.62 127 GLY A CA 1
ATOM 1061 C C . GLY A 1 127 ? -6.331 -3.167 -31.518 1.00 84.62 127 GLY A C 1
ATOM 1062 O O . GLY A 1 127 ? -6.885 -4.256 -31.597 1.00 84.62 127 GLY A O 1
ATOM 1063 N N . ASP A 1 128 ? -5.050 -3.022 -31.158 1.00 86.62 128 ASP A N 1
ATOM 1064 C CA . ASP A 1 128 ? -4.235 -4.189 -30.801 1.00 86.62 128 ASP A CA 1
ATOM 1065 C C . ASP A 1 128 ? -4.691 -4.804 -29.471 1.00 86.62 128 ASP A C 1
ATOM 1067 O O . ASP A 1 128 ? -5.112 -4.112 -28.529 1.00 86.62 128 ASP A O 1
ATOM 1071 N N . GLU A 1 129 ? -4.551 -6.122 -29.386 1.00 93.00 129 GLU A N 1
ATOM 1072 C CA . GLU A 1 129 ? -4.880 -6.911 -28.216 1.00 93.00 129 GLU A CA 1
ATOM 1073 C C . GLU A 1 129 ? -3.877 -6.753 -27.063 1.00 93.00 129 GLU A C 1
ATOM 1075 O O . GLU A 1 129 ? -2.679 -6.474 -27.202 1.00 93.00 129 GLU A O 1
ATOM 1080 N N . VAL A 1 130 ? -4.400 -6.961 -25.859 1.00 88.81 130 VAL A N 1
ATOM 1081 C CA . VAL A 1 130 ? -3.640 -7.191 -24.637 1.00 88.81 130 VAL A CA 1
ATOM 1082 C C . VAL A 1 130 ? -4.215 -8.426 -23.969 1.00 88.81 130 VAL A C 1
ATOM 1084 O O . VAL A 1 130 ? -5.375 -8.426 -23.547 1.00 88.81 130 VAL A O 1
ATOM 1087 N N . VAL A 1 131 ? -3.385 -9.458 -23.864 1.00 89.31 131 VAL A N 1
ATOM 1088 C CA . VAL A 1 131 ? -3.677 -10.679 -23.114 1.00 89.31 131 VAL A CA 1
ATOM 1089 C C . VAL A 1 131 ? -3.324 -10.437 -21.648 1.00 89.31 131 VAL A C 1
ATOM 1091 O O . VAL A 1 131 ? -2.235 -9.960 -21.336 1.00 89.31 131 VAL A O 1
ATOM 1094 N N . GLN A 1 132 ? -4.263 -10.719 -20.750 1.00 86.94 132 GLN A N 1
ATOM 1095 C CA . GLN A 1 132 ? -4.098 -10.574 -19.308 1.00 86.94 132 GLN A CA 1
ATOM 1096 C C . GLN A 1 132 ? -4.354 -11.910 -18.617 1.00 86.94 132 GLN A C 1
ATOM 1098 O O . GLN A 1 132 ? -5.373 -12.558 -18.860 1.00 86.94 132 GLN A O 1
ATOM 1103 N N . GLU A 1 133 ? -3.459 -12.284 -17.712 1.00 87.19 133 GLU A N 1
ATOM 1104 C CA . GLU A 1 133 ? -3.686 -13.387 -16.782 1.00 87.19 133 GLU A CA 1
ATOM 1105 C C . GLU A 1 133 ? -4.767 -12.999 -15.774 1.00 87.19 133 GLU A C 1
ATOM 1107 O O . GLU A 1 133 ? -4.744 -11.904 -15.202 1.00 87.19 133 GLU A O 1
ATOM 1112 N N . VAL A 1 134 ? -5.729 -13.891 -15.547 1.00 86.75 134 VAL A N 1
ATOM 1113 C CA . VAL A 1 134 ? -6.804 -13.656 -14.581 1.00 86.75 134 VAL A CA 1
ATOM 1114 C C . VAL A 1 134 ? -6.606 -14.575 -13.392 1.00 86.75 134 VAL A C 1
ATOM 1116 O O . VAL A 1 134 ? -6.676 -15.791 -13.522 1.00 86.75 134 VAL A O 1
ATOM 1119 N N . ALA A 1 135 ? -6.392 -13.994 -12.216 1.00 88.06 135 ALA A N 1
ATOM 1120 C CA . ALA A 1 135 ? -6.365 -14.746 -10.968 1.00 88.06 135 ALA A CA 1
ATOM 1121 C C . ALA A 1 135 ? -7.781 -15.167 -10.532 1.00 88.06 135 ALA A C 1
ATOM 1123 O O . ALA A 1 135 ? -8.769 -14.489 -10.841 1.00 88.06 135 ALA A O 1
ATOM 1124 N N . VAL A 1 136 ? -7.879 -16.255 -9.764 1.00 91.50 136 VAL A N 1
ATOM 1125 C CA . VAL A 1 136 ? -9.122 -16.662 -9.085 1.00 91.50 136 VAL A CA 1
ATOM 1126 C C . VAL A 1 136 ? -9.659 -15.539 -8.185 1.00 91.50 136 VAL A C 1
ATOM 1128 O O . VAL A 1 136 ? -8.870 -14.706 -7.734 1.00 91.50 136 VAL A O 1
ATOM 1131 N N . PRO A 1 137 ? -10.976 -15.462 -7.905 1.00 91.12 137 PRO A N 1
ATOM 1132 C CA . PRO A 1 137 ? -11.538 -14.457 -6.998 1.00 91.12 137 PRO A CA 1
ATOM 1133 C C . PRO A 1 137 ? -10.832 -14.414 -5.631 1.00 91.12 137 PRO A C 1
ATOM 1135 O O . PRO A 1 137 ? -10.290 -15.430 -5.197 1.00 91.12 137 PRO A O 1
ATOM 1138 N N . PRO A 1 138 ? -10.801 -13.249 -4.958 1.00 92.56 138 PRO A N 1
ATOM 1139 C CA . PRO A 1 138 ? -10.156 -13.136 -3.659 1.00 92.56 138 PRO A CA 1
ATOM 1140 C C . PRO A 1 138 ? -10.872 -13.958 -2.586 1.00 92.56 138 PRO A C 1
ATOM 1142 O O . PRO A 1 138 ? -12.097 -14.100 -2.609 1.00 92.56 138 PRO A O 1
ATOM 1145 N N . THR A 1 139 ? -10.099 -14.456 -1.629 1.00 94.75 139 THR A N 1
ATOM 1146 C CA . THR A 1 139 ? -10.582 -15.168 -0.448 1.00 94.75 139 THR A CA 1
ATOM 1147 C C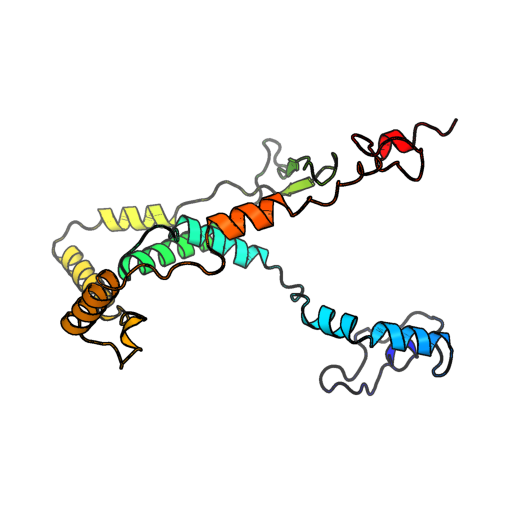 . THR A 1 139 ? -10.562 -14.255 0.781 1.00 94.75 139 THR A C 1
ATOM 1149 O O . THR A 1 139 ? -9.918 -13.198 0.807 1.00 94.75 139 THR A O 1
ATOM 1152 N N . TYR A 1 140 ? -11.344 -14.642 1.789 1.00 95.50 140 TYR A N 1
ATOM 1153 C CA . TYR A 1 140 ? -11.565 -13.870 3.013 1.00 95.50 140 TYR A CA 1
ATOM 1154 C C . TYR A 1 140 ? -11.482 -14.758 4.265 1.00 95.50 140 TYR A C 1
ATOM 1156 O O . TYR A 1 140 ? -12.234 -14.562 5.222 1.00 95.50 140 TYR A O 1
ATOM 1164 N N . GLY A 1 141 ? -10.576 -15.738 4.272 1.00 95.12 141 GLY A N 1
ATOM 1165 C CA . GLY A 1 141 ? -10.381 -16.660 5.392 1.00 95.12 141 GLY A CA 1
ATOM 1166 C C . GLY A 1 141 ? -10.057 -15.925 6.694 1.00 95.12 141 GLY A C 1
ATOM 1167 O O . GLY A 1 141 ? -10.646 -16.218 7.734 1.00 95.12 141 GLY A O 1
ATOM 1168 N N . TYR A 1 142 ? -9.228 -14.877 6.629 1.00 95.06 142 TYR A N 1
ATOM 1169 C CA . TYR A 1 142 ? -8.966 -14.013 7.787 1.00 95.06 142 TYR A CA 1
ATOM 1170 C C . TYR A 1 142 ? -10.240 -13.376 8.375 1.00 95.06 142 TYR A C 1
ATOM 1172 O O . TYR A 1 142 ? -10.335 -13.204 9.589 1.00 95.06 142 TYR A O 1
ATOM 1180 N N . VAL A 1 143 ? -11.237 -13.035 7.547 1.00 95.00 143 VAL A N 1
ATOM 1181 C CA . VAL A 1 143 ? -12.511 -12.464 8.020 1.00 95.00 143 VAL A CA 1
ATOM 1182 C C . VAL A 1 143 ? -13.311 -13.517 8.766 1.00 95.00 143 VAL A C 1
ATOM 1184 O O . VAL A 1 143 ? -13.886 -13.213 9.809 1.00 95.00 143 VAL A O 1
ATOM 1187 N N . GLN A 1 144 ? -13.337 -14.745 8.248 1.00 95.31 144 GLN A N 1
ATOM 1188 C CA . GLN A 1 144 ? -14.003 -15.858 8.909 1.00 95.31 144 GLN A CA 1
ATOM 1189 C C . GLN A 1 144 ? -13.370 -16.143 10.275 1.00 95.31 144 GLN A C 1
ATOM 1191 O O . GLN A 1 144 ? -14.096 -16.177 11.263 1.00 95.31 144 GLN A O 1
ATOM 1196 N N . ALA A 1 145 ? -12.039 -16.215 10.358 1.00 95.56 145 ALA A N 1
ATOM 1197 C CA . ALA A 1 145 ? -11.336 -16.415 11.625 1.00 95.56 145 ALA A CA 1
ATOM 1198 C C . ALA A 1 145 ? -11.627 -15.295 12.644 1.00 95.56 145 ALA A C 1
ATOM 1200 O O . ALA A 1 145 ? -11.928 -15.566 13.803 1.00 95.56 145 ALA A O 1
ATOM 1201 N N . ILE A 1 146 ? -11.611 -14.024 12.211 1.00 93.81 146 ILE A N 1
ATOM 1202 C CA . ILE A 1 146 ? -11.970 -12.885 13.077 1.00 93.81 146 ILE A CA 1
ATOM 1203 C C . ILE A 1 146 ? -13.427 -12.986 13.539 1.00 93.81 146 ILE A C 1
ATOM 1205 O O . ILE A 1 146 ? -13.741 -12.664 14.683 1.00 93.81 146 ILE A O 1
ATOM 1209 N N . ARG A 1 147 ? -14.331 -13.405 12.650 1.00 94.19 147 ARG A N 1
ATOM 1210 C CA . ARG A 1 147 ? -15.756 -13.553 12.948 1.00 94.19 147 ARG A CA 1
ATOM 1211 C C . ARG A 1 147 ? -15.993 -14.661 13.972 1.00 94.19 147 ARG A C 1
ATOM 1213 O O . ARG A 1 147 ? -16.736 -14.443 14.922 1.00 94.19 147 ARG A O 1
ATOM 1220 N N . GLU A 1 148 ? -15.382 -15.822 13.779 1.00 94.81 148 GLU A N 1
ATOM 1221 C CA . GLU A 1 148 ? -15.465 -16.960 14.698 1.00 94.81 148 GLU A CA 1
ATOM 1222 C C . GLU A 1 148 ? -14.928 -16.587 16.080 1.00 94.81 148 GLU A C 1
ATOM 1224 O O . GLU A 1 148 ? -15.612 -16.810 17.076 1.00 94.81 148 GLU A O 1
ATOM 1229 N N . GLU A 1 149 ? -13.777 -15.913 16.136 1.00 91.50 149 GLU A N 1
ATOM 1230 C CA . GLU A 1 149 ? -13.216 -15.391 17.383 1.00 91.50 149 GLU A CA 1
ATOM 1231 C C . GLU A 1 149 ? -14.148 -14.370 18.047 1.00 91.50 149 GLU A C 1
ATOM 1233 O O . GLU A 1 149 ? -14.381 -14.431 19.247 1.00 91.50 149 GLU A O 1
ATOM 1238 N N . LEU A 1 150 ? -14.747 -13.452 17.282 1.00 89.25 150 LEU A N 1
ATOM 1239 C CA . LEU A 1 150 ? -15.677 -12.461 17.826 1.00 89.25 150 LEU A CA 1
ATOM 1240 C C . LEU A 1 150 ? -16.920 -13.115 18.450 1.00 89.25 150 LEU A C 1
ATOM 1242 O O . LEU A 1 150 ? -17.398 -12.655 19.486 1.00 89.25 150 LEU A O 1
ATOM 1246 N N . PHE A 1 151 ? -17.446 -14.171 17.826 1.00 89.81 151 PHE A N 1
ATOM 1247 C CA . PHE A 1 151 ? -18.621 -14.890 18.323 1.00 89.81 151 PHE A CA 1
ATOM 1248 C C . PHE A 1 151 ? -18.292 -15.942 19.395 1.00 89.81 151 PHE A C 1
ATOM 1250 O O . PHE A 1 151 ? -19.201 -16.363 20.109 1.00 89.81 151 PHE A O 1
ATOM 1257 N N . SER A 1 152 ? -17.025 -16.335 19.564 1.00 88.62 152 SER A N 1
ATOM 1258 C CA . SER A 1 152 ? -16.588 -17.242 20.639 1.00 88.62 152 SER A CA 1
ATOM 1259 C C . SER A 1 152 ? -16.556 -16.559 22.017 1.00 88.62 152 SER A C 1
ATOM 1261 O O . SER A 1 152 ? -16.537 -17.228 23.057 1.00 88.62 152 SER A O 1
ATOM 1263 N N . VAL A 1 153 ? -16.598 -15.221 22.045 1.00 87.25 153 VAL A N 1
ATOM 1264 C CA . VAL A 1 153 ? -16.582 -14.405 23.265 1.00 87.25 153 VAL A CA 1
ATOM 1265 C C . VAL A 1 153 ? -17.931 -14.468 23.977 1.00 87.25 153 VAL A C 1
ATOM 1267 O O . VAL A 1 153 ? -18.819 -13.645 23.760 1.00 87.25 153 VAL A O 1
ATOM 1270 N N . THR A 1 154 ? -18.079 -15.434 24.879 1.00 85.25 154 THR A N 1
ATOM 1271 C CA . THR A 1 154 ? -19.326 -15.644 25.637 1.00 85.25 154 THR A CA 1
ATOM 1272 C C . THR A 1 154 ? -19.191 -15.306 27.120 1.00 85.25 154 THR A C 1
ATOM 1274 O O . THR A 1 154 ? -20.189 -15.046 27.795 1.00 85.25 154 THR A O 1
ATOM 1277 N N . THR A 1 155 ? -17.965 -15.255 27.651 1.00 87.69 155 THR A N 1
ATOM 1278 C CA . THR A 1 155 ? -17.721 -15.050 29.086 1.00 87.69 155 THR A CA 1
ATOM 1279 C C . THR A 1 155 ? -17.279 -13.625 29.430 1.00 87.69 155 THR A C 1
ATOM 1281 O O . THR A 1 155 ? -16.584 -12.944 28.671 1.00 87.69 155 THR A O 1
ATOM 1284 N N . LYS A 1 156 ? -17.610 -13.175 30.650 1.00 86.75 156 LYS A N 1
ATOM 1285 C CA . LYS A 1 156 ? -17.142 -11.879 31.185 1.00 86.75 156 LYS A CA 1
ATOM 1286 C C . LYS A 1 156 ? -15.613 -11.794 31.281 1.00 86.75 156 LYS A C 1
ATOM 1288 O O . LYS A 1 156 ? -15.065 -10.710 31.104 1.00 86.75 156 LYS A O 1
ATOM 1293 N N . SER A 1 157 ? -14.939 -12.917 31.540 1.00 86.19 157 SER A N 1
ATOM 1294 C CA . SER A 1 157 ? -13.474 -12.986 31.620 1.00 86.19 157 SER A CA 1
ATOM 1295 C C . SER A 1 157 ? -12.819 -12.675 30.268 1.00 86.19 157 SER A C 1
ATOM 1297 O O . SER A 1 157 ? -11.959 -11.800 30.190 1.00 86.19 157 SER A O 1
ATOM 1299 N N . GLN A 1 158 ? -13.304 -13.285 29.179 1.00 86.38 158 GLN A N 1
ATOM 1300 C CA . GLN A 1 158 ? -12.813 -13.001 27.823 1.00 86.38 158 GLN A CA 1
ATOM 1301 C C . GLN A 1 158 ? -13.084 -11.547 27.404 1.00 86.38 158 GLN A C 1
ATOM 1303 O O . GLN A 1 158 ? -12.212 -10.868 26.863 1.00 86.38 158 GLN A O 1
ATOM 1308 N N . LEU A 1 159 ? -14.266 -11.005 27.719 1.00 87.62 159 LEU A N 1
ATOM 1309 C CA . LEU A 1 159 ? -14.542 -9.580 27.489 1.00 87.62 159 LEU A CA 1
ATOM 1310 C C . LEU A 1 159 ? -13.552 -8.675 28.231 1.00 87.62 159 LEU A C 1
ATOM 1312 O O . LEU A 1 159 ? -13.118 -7.653 27.693 1.00 87.62 159 LEU A O 1
ATOM 1316 N N . GLN A 1 160 ? -13.171 -9.048 29.453 1.00 91.25 160 GLN A N 1
ATOM 1317 C CA . GLN A 1 160 ? -12.184 -8.304 30.225 1.00 91.25 160 GLN A CA 1
ATOM 1318 C C . GLN A 1 160 ? -10.797 -8.359 29.572 1.00 91.25 160 GLN A C 1
ATOM 1320 O O . GLN A 1 160 ? -10.132 -7.323 29.509 1.00 91.25 160 GLN A O 1
ATOM 1325 N N . SER A 1 161 ? -10.377 -9.499 29.010 1.00 89.25 161 SER A N 1
ATOM 1326 C CA . SER A 1 161 ? -9.104 -9.573 28.282 1.00 89.25 161 SER A CA 1
ATOM 1327 C C . SER A 1 161 ? -9.078 -8.664 27.051 1.00 89.25 161 SER A C 1
ATOM 1329 O O . SER A 1 161 ? -8.095 -7.948 26.860 1.00 89.25 161 SER A O 1
ATOM 1331 N N . TYR A 1 162 ? -10.160 -8.575 26.265 1.00 88.75 162 TYR A N 1
ATOM 1332 C CA . TYR A 1 162 ? -10.198 -7.636 25.132 1.00 88.75 162 TYR A CA 1
ATOM 1333 C C . TYR A 1 162 ? -10.176 -6.172 25.575 1.00 88.75 162 TYR A C 1
ATOM 1335 O O . TYR A 1 162 ? -9.539 -5.349 24.918 1.00 88.75 162 TYR A O 1
ATOM 1343 N N . LYS A 1 163 ? -10.807 -5.829 26.707 1.00 90.31 163 LYS A N 1
ATOM 1344 C CA . LYS A 1 163 ? -10.704 -4.477 27.283 1.00 90.31 163 LYS A CA 1
ATOM 1345 C C . LYS A 1 163 ? -9.265 -4.139 27.662 1.00 90.31 163 LYS A C 1
ATOM 1347 O O . LYS A 1 163 ? -8.800 -3.052 27.334 1.00 90.31 163 LYS A O 1
ATOM 1352 N N . ILE A 1 164 ? -8.543 -5.073 28.284 1.00 93.06 164 ILE A N 1
ATOM 1353 C CA . ILE A 1 164 ? -7.122 -4.893 28.624 1.00 93.06 164 ILE A CA 1
ATOM 1354 C C . ILE A 1 164 ? -6.295 -4.650 27.356 1.00 93.06 164 ILE A C 1
ATOM 1356 O O . ILE A 1 164 ? -5.467 -3.738 27.317 1.00 93.06 164 ILE A O 1
ATOM 1360 N N . VAL A 1 165 ? -6.546 -5.419 26.292 1.00 90.88 165 VAL A N 1
ATOM 1361 C CA . VAL A 1 165 ? -5.885 -5.213 24.996 1.00 90.88 165 VAL A CA 1
ATOM 1362 C C . VAL A 1 165 ? -6.224 -3.834 24.421 1.00 90.88 165 VAL A C 1
ATOM 1364 O O . VAL A 1 165 ? -5.319 -3.119 23.993 1.00 90.88 165 VAL A O 1
ATOM 1367 N N . ALA A 1 166 ? -7.491 -3.415 24.453 1.00 89.06 166 ALA A N 1
ATOM 1368 C CA . ALA A 1 166 ? -7.905 -2.101 23.968 1.00 89.06 166 ALA A CA 1
ATOM 1369 C C . ALA A 1 166 ? -7.195 -0.958 24.716 1.00 89.06 166 ALA A C 1
ATOM 1371 O O . ALA A 1 166 ? -6.675 -0.042 24.078 1.00 89.06 166 ALA A O 1
ATOM 1372 N N . GLU A 1 167 ? -7.099 -1.035 26.046 1.00 92.88 167 GLU A N 1
ATOM 1373 C CA . GLU A 1 167 ? -6.358 -0.057 26.853 1.00 92.88 167 GLU A CA 1
ATOM 1374 C C . GLU A 1 167 ? -4.861 -0.051 26.518 1.00 92.88 167 GLU A C 1
ATOM 1376 O O . GLU A 1 167 ? -4.277 1.014 26.310 1.00 92.88 167 GLU A O 1
ATOM 1381 N N . ARG A 1 168 ? -4.244 -1.227 26.342 1.00 93.81 168 ARG A N 1
ATOM 1382 C CA . ARG A 1 168 ? -2.839 -1.343 25.913 1.00 93.81 168 ARG A CA 1
ATOM 1383 C C . ARG A 1 168 ? -2.563 -0.637 24.583 1.00 93.81 168 ARG A C 1
ATOM 1385 O O . ARG A 1 168 ? -1.452 -0.159 24.371 1.00 93.81 168 ARG A O 1
ATOM 1392 N N . TYR A 1 169 ? -3.520 -0.603 23.659 1.00 92.00 169 TYR A N 1
ATOM 1393 C CA . TYR A 1 169 ? -3.345 0.115 22.395 1.00 92.00 169 TYR A CA 1
ATOM 1394 C C . TYR A 1 169 ? -3.674 1.604 22.502 1.00 92.00 169 TYR A C 1
ATOM 1396 O O . TYR A 1 169 ? -3.038 2.401 21.816 1.00 92.00 169 TYR A O 1
ATOM 1404 N N . LYS A 1 170 ? -4.587 2.015 23.389 1.00 89.44 170 LYS A N 1
ATOM 1405 C CA . LYS A 1 170 ? -4.839 3.441 23.654 1.00 89.44 170 LYS A CA 1
ATOM 1406 C C . LYS A 1 170 ? -3.592 4.169 24.161 1.00 89.44 170 LYS A C 1
ATOM 1408 O O . LYS A 1 170 ? -3.378 5.317 23.786 1.00 89.44 170 LYS A O 1
ATOM 1413 N N . THR A 1 171 ? -2.732 3.505 24.935 1.00 90.69 171 THR A N 1
ATOM 1414 C CA . THR A 1 171 ? -1.471 4.104 25.418 1.00 90.69 171 THR A CA 1
ATOM 1415 C C . THR A 1 171 ? -0.414 4.294 24.325 1.00 90.69 171 THR A C 1
ATOM 1417 O O . THR A 1 171 ? 0.549 5.025 24.535 1.00 90.69 171 THR A O 1
ATOM 1420 N N . LYS A 1 172 ? -0.586 3.678 23.146 1.00 92.75 172 LYS A N 1
ATOM 1421 C CA . LYS A 1 172 ? 0.337 3.795 22.003 1.00 92.75 172 LYS A CA 1
ATOM 1422 C C . LYS A 1 172 ? -0.016 4.924 21.036 1.00 92.75 172 LYS A C 1
ATOM 1424 O O . LYS A 1 172 ? 0.687 5.099 20.042 1.00 92.75 172 LYS A O 1
ATOM 1429 N N . VAL A 1 173 ? -1.105 5.654 21.281 1.00 92.31 173 VAL A N 1
ATOM 1430 C CA . VAL A 1 173 ? -1.530 6.746 20.403 1.00 92.31 173 VAL A CA 1
ATOM 1431 C C . VAL A 1 173 ? -0.427 7.813 20.382 1.00 92.31 173 VAL A C 1
ATOM 1433 O O . VAL A 1 173 ? -0.118 8.383 21.430 1.00 92.31 173 VAL A O 1
ATOM 1436 N N . PRO A 1 174 ? 0.185 8.093 19.217 1.00 90.62 174 PRO A N 1
ATOM 1437 C CA . PRO A 1 174 ? 1.204 9.116 19.114 1.00 90.62 174 PRO A CA 1
ATOM 1438 C C . PRO A 1 174 ? 0.574 10.492 19.351 1.00 90.62 174 PRO A C 1
ATOM 1440 O O . PRO A 1 174 ? -0.614 10.700 19.067 1.00 90.62 174 PRO A O 1
ATOM 1443 N N . PRO A 1 175 ? 1.361 11.465 19.832 1.00 89.12 175 PRO A N 1
ATOM 1444 C CA . PRO A 1 175 ? 0.886 12.831 19.922 1.00 89.12 175 PRO A CA 1
ATOM 1445 C C . PRO A 1 175 ? 0.543 13.352 18.520 1.00 89.12 175 PRO A C 1
ATOM 1447 O O . PRO A 1 175 ? 1.088 12.901 17.509 1.00 89.12 175 PRO A O 1
ATOM 1450 N N . SER A 1 176 ? -0.382 14.310 18.441 1.00 86.81 176 SER A N 1
ATOM 1451 C CA . SER A 1 176 ? -0.738 14.915 17.153 1.00 86.81 176 SER A CA 1
ATOM 1452 C C . SER A 1 176 ? 0.515 15.478 16.472 1.00 86.81 176 SER A C 1
ATOM 1454 O O . SER A 1 176 ? 1.308 16.122 17.148 1.00 86.81 176 SER A O 1
ATOM 1456 N N . LEU A 1 177 ? 0.657 15.368 15.145 1.00 86.06 177 LEU A N 1
ATOM 1457 C CA . LEU A 1 177 ? 1.758 16.020 14.394 1.00 86.06 177 LEU A CA 1
ATOM 1458 C C . LEU A 1 177 ? 1.907 17.507 14.747 1.00 86.06 177 LEU A C 1
ATOM 1460 O O . LEU A 1 177 ? 2.974 18.101 14.724 1.00 86.06 177 LEU A O 1
ATOM 1464 N N . SER A 1 178 ? 0.783 18.101 15.108 1.00 84.94 178 SER A N 1
ATOM 1465 C CA . SER A 1 178 ? 0.618 19.481 15.497 1.00 84.94 178 SER A CA 1
ATOM 1466 C C . SER A 1 178 ? 1.361 19.848 16.804 1.00 84.94 178 SER A C 1
ATOM 1468 O O . SER A 1 178 ? 1.738 21.003 16.987 1.00 84.94 178 SER A O 1
ATOM 1470 N N . SER A 1 179 ? 1.633 18.887 17.692 1.00 86.19 179 SER A N 1
ATOM 1471 C CA . SER A 1 179 ? 2.306 19.133 18.975 1.00 86.19 179 SER A CA 1
ATOM 1472 C C . SER A 1 179 ? 3.799 19.430 18.840 1.00 86.19 179 SER A C 1
ATOM 1474 O O . SER A 1 179 ? 4.401 19.913 19.793 1.00 86.19 179 SER A O 1
ATOM 1476 N N . GLN A 1 180 ? 4.411 19.161 17.681 1.00 88.19 180 GLN A N 1
ATOM 1477 C CA . GLN A 1 180 ? 5.827 19.472 17.445 1.00 88.19 180 GLN A CA 1
ATOM 1478 C C . GLN A 1 180 ? 6.099 20.985 17.375 1.00 88.19 180 GLN A C 1
ATOM 1480 O O . GLN A 1 180 ? 7.221 21.432 17.596 1.00 88.19 180 GLN A O 1
ATOM 1485 N N . PHE A 1 181 ? 5.071 21.787 17.088 1.00 89.12 181 PHE A N 1
ATOM 1486 C CA . PHE A 1 181 ? 5.186 23.236 16.964 1.00 89.12 181 PHE A CA 1
ATOM 1487 C C . PHE A 1 181 ? 4.985 23.898 18.332 1.00 89.12 181 PHE A C 1
ATOM 1489 O O . PHE A 1 181 ? 3.852 24.140 18.750 1.00 89.12 181 PHE A O 1
ATOM 1496 N N . LYS A 1 182 ? 6.093 24.178 19.026 1.00 84.88 182 LYS A N 1
ATOM 1497 C CA . LYS A 1 182 ? 6.093 24.748 20.385 1.00 84.88 182 LYS A CA 1
ATOM 1498 C C . LYS A 1 182 ? 5.617 26.203 20.434 1.00 84.88 182 LYS A C 1
ATOM 1500 O O . LYS A 1 182 ? 4.965 26.598 21.390 1.00 84.88 182 LYS A O 1
ATOM 1505 N N . GLU A 1 183 ? 5.870 26.978 19.384 1.00 88.00 183 GLU A N 1
ATOM 1506 C CA . GLU A 1 183 ? 5.539 28.411 19.284 1.00 88.00 183 GLU A CA 1
ATOM 1507 C C . GLU A 1 183 ? 4.073 28.670 18.895 1.00 88.00 183 GLU A C 1
ATOM 1509 O O . GLU A 1 183 ? 3.735 29.610 18.173 1.00 88.00 183 GLU A O 1
ATOM 1514 N N . ARG A 1 184 ? 3.159 27.800 19.328 1.00 83.62 184 ARG A N 1
ATOM 1515 C CA . ARG A 1 184 ? 1.740 27.973 19.034 1.00 83.62 184 ARG A CA 1
ATOM 1516 C C . ARG A 1 184 ? 1.129 29.005 19.957 1.00 83.62 184 ARG A C 1
ATOM 1518 O O . ARG A 1 184 ? 1.140 28.862 21.175 1.00 83.62 184 ARG A O 1
ATOM 1525 N N . VAL A 1 185 ? 0.508 29.999 19.335 1.00 89.19 185 VAL A N 1
ATOM 1526 C CA . VAL A 1 185 ? -0.355 30.951 20.027 1.00 89.19 185 VAL A CA 1
ATOM 1527 C C . VAL A 1 185 ? -1.484 30.211 20.734 1.00 89.19 185 VAL A C 1
ATOM 1529 O O . VAL A 1 185 ? -2.019 29.213 20.238 1.00 89.19 185 VAL A O 1
ATOM 1532 N N . THR A 1 186 ? -1.860 30.706 21.905 1.00 90.38 186 THR A N 1
ATOM 1533 C CA . THR A 1 186 ? -2.950 30.110 22.678 1.00 90.38 186 THR A CA 1
ATOM 1534 C C . THR A 1 186 ? -4.283 30.267 21.938 1.00 90.38 186 THR A C 1
ATOM 1536 O O . THR A 1 186 ? -4.453 31.160 21.103 1.00 90.38 186 THR A O 1
ATOM 1539 N N . LYS A 1 187 ? -5.273 29.419 22.252 1.00 91.81 187 LYS A N 1
ATOM 1540 C CA . LYS A 1 187 ? -6.631 29.530 21.687 1.00 91.81 187 LYS A CA 1
ATOM 1541 C C . LYS A 1 187 ? -7.210 30.960 21.760 1.00 91.81 187 LYS A C 1
ATOM 1543 O O . LYS A 1 187 ? -7.680 31.426 20.723 1.00 91.81 187 LYS A O 1
ATOM 1548 N N . PRO A 1 188 ? -7.194 31.674 22.907 1.00 95.62 188 PRO A N 1
ATOM 1549 C CA . PRO A 1 188 ? -7.744 33.030 22.971 1.00 95.62 188 PRO A CA 1
ATOM 1550 C C . PRO A 1 188 ? -6.999 34.017 22.064 1.00 95.62 188 PRO A C 1
ATOM 1552 O O . PRO A 1 188 ? -7.633 34.797 21.354 1.00 95.62 188 PRO A O 1
ATOM 1555 N N . GLU A 1 189 ? -5.670 33.943 22.002 1.00 94.81 189 GLU A N 1
ATOM 1556 C CA . GLU A 1 189 ? -4.873 34.803 21.125 1.00 94.81 189 GLU A CA 1
ATOM 1557 C C . GLU A 1 189 ? -5.137 34.511 19.636 1.00 94.81 189 GLU A C 1
ATOM 1559 O O . GLU A 1 189 ? -5.300 35.434 18.835 1.00 94.81 189 GLU A O 1
ATOM 1564 N N . ALA A 1 190 ? -5.260 33.233 19.261 1.00 93.75 190 ALA A N 1
ATOM 1565 C CA . ALA A 1 190 ? -5.615 32.818 17.905 1.00 93.75 190 ALA A CA 1
ATOM 1566 C C . ALA A 1 190 ? -6.995 33.349 17.480 1.00 93.75 190 ALA A C 1
ATOM 1568 O O . ALA A 1 190 ? -7.160 33.819 16.351 1.00 93.75 190 ALA A O 1
ATOM 1569 N N . VAL A 1 191 ? -7.975 33.307 18.391 1.00 95.62 191 VAL A N 1
ATOM 1570 C CA . VAL A 1 191 ? -9.326 33.844 18.166 1.00 95.62 191 VAL A CA 1
ATOM 1571 C C . VAL A 1 191 ? -9.290 35.364 18.012 1.00 95.62 191 VAL A C 1
ATOM 1573 O O . VAL A 1 191 ? -9.925 35.888 17.098 1.00 95.62 191 VAL A O 1
ATOM 1576 N N . ASN A 1 192 ? -8.512 36.075 18.832 1.00 95.56 192 ASN A N 1
ATOM 1577 C CA . ASN A 1 192 ? -8.337 37.521 18.686 1.00 95.56 192 ASN A CA 1
ATOM 1578 C C . ASN A 1 192 ? -7.695 37.869 17.338 1.00 95.56 192 ASN A C 1
ATOM 1580 O O . ASN A 1 192 ? -8.250 38.673 16.595 1.00 95.56 192 ASN A O 1
ATOM 1584 N N . LYS A 1 193 ? -6.609 37.186 16.948 1.00 93.81 193 LYS A N 1
ATOM 1585 C CA . LYS A 1 193 ? -5.988 37.341 15.619 1.00 93.81 193 LYS A CA 1
ATOM 1586 C C . LYS A 1 193 ? -6.981 37.081 14.480 1.00 93.81 193 LYS A C 1
ATOM 1588 O O . LYS A 1 193 ? -6.943 37.779 13.471 1.00 93.81 193 LYS A O 1
ATOM 1593 N N . TYR A 1 194 ? -7.875 36.099 14.621 1.00 92.19 194 TYR A N 1
ATOM 1594 C CA . TYR A 1 194 ? -8.936 35.845 13.642 1.00 92.19 194 TYR A CA 1
ATOM 1595 C C . TYR A 1 194 ? -9.945 36.997 13.563 1.00 92.19 194 TYR A C 1
ATOM 1597 O O . TYR A 1 194 ? -10.230 37.465 12.464 1.00 92.19 194 TYR A O 1
ATOM 1605 N N . ARG A 1 195 ? -10.442 37.488 14.705 1.00 94.50 195 ARG A N 1
ATOM 1606 C CA . ARG A 1 195 ? -11.373 38.628 14.758 1.00 94.50 195 ARG A CA 1
ATOM 1607 C C . ARG A 1 195 ? -10.757 39.890 14.159 1.00 94.50 195 ARG A C 1
ATOM 1609 O O . ARG A 1 195 ? -11.415 40.568 13.383 1.00 94.50 195 ARG A O 1
ATOM 1616 N N . GLU A 1 196 ? -9.490 40.165 14.453 1.00 92.12 196 GLU A N 1
ATOM 1617 C CA . GLU A 1 196 ? -8.765 41.294 13.862 1.00 92.12 196 GLU A CA 1
ATOM 1618 C C . GLU A 1 196 ? -8.607 41.147 12.343 1.00 92.12 196 GLU A C 1
ATOM 1620 O O . GLU A 1 196 ? -8.788 42.119 11.618 1.00 92.12 196 GLU A O 1
ATOM 1625 N N . ARG A 1 197 ? -8.349 39.936 11.825 1.00 88.25 197 ARG A N 1
ATOM 1626 C CA . ARG A 1 197 ? -8.342 39.693 10.369 1.00 88.25 197 ARG A CA 1
ATOM 1627 C C . ARG A 1 197 ? -9.705 39.937 9.726 1.00 88.25 197 ARG A C 1
ATOM 1629 O O . ARG A 1 197 ? -9.737 40.493 8.640 1.00 88.25 197 ARG A O 1
ATOM 1636 N N . GLN A 1 198 ? -10.797 39.555 10.386 1.00 85.81 198 GLN A N 1
ATOM 1637 C CA . GLN A 1 198 ? -12.159 39.789 9.886 1.00 85.81 198 GLN A CA 1
ATOM 1638 C C . GLN A 1 198 ? -12.519 41.282 9.826 1.00 85.81 198 GLN A C 1
ATOM 1640 O O . GLN A 1 198 ? -13.311 41.683 8.984 1.00 85.81 198 GLN A O 1
ATOM 1645 N N . LYS A 1 199 ? -11.926 42.113 10.695 1.00 86.94 199 LYS A N 1
ATOM 1646 C CA . LYS A 1 199 ? -12.100 43.575 10.669 1.00 86.94 199 LYS A CA 1
ATOM 1647 C C . LYS A 1 199 ? -11.268 44.271 9.589 1.00 86.94 199 LYS A C 1
ATOM 1649 O O . LYS A 1 199 ? -11.543 45.425 9.273 1.00 86.94 199 LYS A O 1
ATOM 1654 N N . ARG A 1 200 ? -10.224 43.624 9.054 1.00 80.56 200 ARG A N 1
ATOM 1655 C CA . ARG A 1 200 ? -9.417 44.206 7.973 1.00 80.56 200 ARG A CA 1
ATOM 1656 C C . ARG A 1 200 ? -10.251 44.210 6.698 1.00 80.56 200 ARG A C 1
ATOM 1658 O O . ARG A 1 200 ? -10.772 43.170 6.305 1.00 80.56 200 ARG A O 1
ATOM 1665 N N . ALA A 1 201 ? -10.348 45.370 6.053 1.00 68.12 201 ALA A N 1
ATOM 1666 C CA . ALA A 1 201 ? -10.958 45.479 4.736 1.00 68.12 201 ALA A CA 1
ATOM 1667 C C . ALA A 1 201 ? -10.286 44.492 3.769 1.00 68.12 201 ALA A C 1
ATOM 1669 O O . ALA A 1 201 ? -9.066 44.295 3.830 1.00 68.12 201 ALA A O 1
ATOM 1670 N N . SER A 1 202 ? -11.077 43.865 2.896 1.00 71.12 202 SER A N 1
ATOM 1671 C CA . SER A 1 202 ? -10.552 43.016 1.829 1.00 71.12 202 SER A CA 1
ATOM 1672 C C . SER A 1 202 ? -9.491 43.797 1.064 1.00 71.12 202 SER A C 1
ATOM 1674 O O . SER A 1 202 ? -9.767 44.900 0.589 1.00 71.12 202 SER A O 1
ATOM 1676 N N . THR A 1 203 ? -8.280 43.251 0.970 1.00 69.94 203 THR A N 1
ATOM 1677 C CA . THR A 1 203 ? -7.216 43.862 0.175 1.00 69.94 203 THR A CA 1
ATOM 1678 C C . THR A 1 203 ? -7.738 44.043 -1.244 1.00 69.94 203 THR A C 1
ATOM 1680 O O . THR A 1 203 ? -8.059 43.059 -1.909 1.00 69.94 203 THR A O 1
ATOM 1683 N N . HIS A 1 204 ? -7.881 45.295 -1.677 1.00 72.06 204 HIS A N 1
ATOM 1684 C CA . HIS A 1 204 ? -8.310 45.588 -3.034 1.00 72.06 204 HIS A CA 1
ATOM 1685 C C . HIS A 1 204 ? -7.252 45.022 -3.980 1.00 72.06 204 HIS A C 1
ATOM 1687 O O . HIS A 1 204 ? -6.060 45.295 -3.811 1.00 72.06 204 HIS A O 1
ATOM 1693 N N . LEU A 1 205 ? -7.668 44.177 -4.922 1.00 73.62 205 LEU A N 1
ATOM 1694 C CA . LEU A 1 205 ? -6.748 43.630 -5.911 1.00 73.62 205 LEU A CA 1
ATOM 1695 C C . LEU A 1 205 ? -6.186 44.792 -6.740 1.00 73.62 205 LEU A C 1
ATOM 1697 O O . LEU A 1 205 ? -6.920 45.723 -7.082 1.00 73.62 205 LEU A O 1
ATOM 1701 N N . TYR A 1 206 ? -4.884 44.741 -7.025 1.00 77.75 206 TYR A N 1
ATOM 1702 C CA . TYR A 1 206 ? -4.242 45.619 -7.995 1.00 77.75 206 TYR A CA 1
ATOM 1703 C C . TYR A 1 206 ? -3.563 44.764 -9.076 1.00 77.75 206 TYR A C 1
ATOM 1705 O O . TYR A 1 206 ? -2.690 43.960 -8.730 1.00 77.75 206 TYR A O 1
ATOM 1713 N N . PRO A 1 207 ? -3.940 44.908 -10.361 1.00 82.12 207 PRO A N 1
ATOM 1714 C CA . PRO A 1 207 ? -4.999 45.789 -10.879 1.00 82.12 207 PRO A CA 1
ATOM 1715 C C . PRO A 1 207 ? -6.394 45.412 -10.351 1.00 82.12 207 PRO A C 1
ATOM 1717 O O . PRO A 1 207 ? -6.580 44.282 -9.885 1.00 82.12 207 PRO A O 1
ATOM 1720 N N . SER A 1 208 ? -7.354 46.343 -10.398 1.00 85.19 208 SER A N 1
ATOM 1721 C CA . SER A 1 208 ? -8.736 46.071 -9.967 1.00 85.19 208 SER A CA 1
ATOM 1722 C C . SER A 1 208 ? -9.368 44.942 -10.793 1.00 85.19 208 SER A C 1
ATOM 1724 O O . SER A 1 208 ? -8.851 44.564 -11.845 1.00 85.19 208 SER A O 1
ATOM 1726 N N . VAL A 1 209 ? -10.476 44.360 -10.325 1.00 81.44 209 VAL A N 1
ATOM 1727 C CA . VAL A 1 209 ? -11.161 43.279 -11.064 1.00 81.44 209 VAL A CA 1
ATOM 1728 C C . VAL A 1 209 ? -11.653 43.789 -12.421 1.00 81.44 209 VAL A C 1
ATOM 1730 O O . VAL A 1 209 ? -11.581 43.076 -13.425 1.00 81.44 209 VAL A O 1
ATOM 1733 N N . GLU A 1 210 ? -12.089 45.043 -12.463 1.00 84.19 210 GLU A N 1
ATOM 1734 C CA . GLU A 1 210 ? -12.460 45.765 -13.670 1.00 84.19 210 GLU A CA 1
ATOM 1735 C C . GLU A 1 210 ? -11.255 45.899 -14.610 1.00 84.19 210 GLU A C 1
ATOM 1737 O O . GLU A 1 210 ? -11.343 45.503 -15.771 1.00 84.19 210 GLU A O 1
ATOM 1742 N N . ASP A 1 211 ? -10.100 46.342 -14.101 1.00 83.31 211 ASP A N 1
ATOM 1743 C CA . ASP A 1 211 ? -8.873 46.475 -14.899 1.00 83.31 211 ASP A CA 1
ATOM 1744 C C . ASP A 1 211 ? -8.378 45.123 -15.428 1.00 83.31 211 ASP A C 1
ATOM 1746 O O . ASP A 1 211 ? -7.947 45.021 -16.576 1.00 83.31 211 ASP A O 1
ATOM 1750 N N . GLN A 1 212 ? -8.458 44.063 -14.618 1.00 82.56 212 GLN A N 1
ATOM 1751 C CA . GLN A 1 212 ? -8.116 42.702 -15.038 1.00 82.56 212 GLN A CA 1
ATOM 1752 C C . GLN A 1 212 ? -9.049 42.216 -16.150 1.00 82.56 212 GLN A C 1
ATOM 1754 O O . GLN A 1 212 ? -8.587 41.611 -17.117 1.00 82.56 212 GLN A O 1
ATOM 1759 N N . SER A 1 213 ? -10.343 42.527 -16.052 1.00 82.62 213 SER A N 1
ATOM 1760 C CA . SER A 1 213 ? -11.336 42.192 -17.077 1.00 82.62 213 SER A CA 1
ATOM 1761 C C . SER A 1 213 ? -11.066 42.950 -18.381 1.00 82.62 213 SER A C 1
ATOM 1763 O O . SER A 1 213 ? -11.114 42.359 -19.462 1.00 82.62 213 SER A O 1
ATOM 1765 N N . VAL A 1 214 ? -10.696 44.232 -18.291 1.00 83.94 214 VAL A N 1
ATOM 1766 C CA . VAL A 1 214 ? -10.301 45.055 -19.445 1.00 83.94 214 VAL A CA 1
ATOM 1767 C C . VAL A 1 214 ? -9.012 44.523 -20.083 1.00 83.94 214 VAL A C 1
ATOM 1769 O O . VAL A 1 214 ? -8.972 44.314 -21.297 1.00 83.94 214 VAL A O 1
ATOM 1772 N N . LEU A 1 215 ? -7.980 44.215 -19.294 1.00 78.81 215 LEU A N 1
ATOM 1773 C CA . LEU A 1 215 ? -6.734 43.602 -19.774 1.00 78.81 215 LEU A CA 1
ATOM 1774 C C . LEU A 1 215 ? -6.989 42.249 -20.450 1.00 78.81 215 LEU A C 1
ATOM 1776 O O . LEU A 1 215 ? -6.451 41.965 -21.519 1.00 78.81 215 LEU A O 1
ATOM 1780 N N . GLN A 1 216 ? -7.860 41.421 -19.878 1.00 76.06 216 GLN A N 1
ATOM 1781 C CA . GLN A 1 216 ? -8.202 40.124 -20.453 1.00 76.06 216 GLN A CA 1
ATOM 1782 C C . GLN A 1 216 ? -9.019 40.258 -21.745 1.00 76.06 216 GLN A C 1
ATOM 1784 O O . GLN A 1 216 ? -8.828 39.468 -22.665 1.00 76.06 216 GLN A O 1
ATOM 1789 N N . SER A 1 217 ? -9.871 41.282 -21.850 1.00 73.50 217 SER A N 1
ATOM 1790 C CA . SER A 1 217 ? -10.628 41.580 -23.073 1.00 73.50 217 SER A CA 1
ATOM 1791 C C . SER A 1 217 ? -9.763 42.160 -24.201 1.00 73.50 217 SER A C 1
ATOM 1793 O O . SER A 1 217 ? -10.016 41.888 -25.372 1.00 73.50 217 SER A O 1
ATOM 1795 N N . THR A 1 218 ? -8.712 42.914 -23.861 1.00 69.38 218 THR A N 1
ATOM 1796 C CA . THR A 1 218 ? -7.745 43.465 -24.828 1.00 69.38 218 THR A CA 1
ATOM 1797 C C . THR A 1 218 ? -6.677 42.451 -25.234 1.00 69.38 218 THR A C 1
ATOM 1799 O O . THR A 1 218 ? -6.053 42.591 -26.289 1.00 69.38 218 THR A O 1
ATOM 1802 N N . THR A 1 219 ? -6.512 41.377 -24.458 1.00 63.97 219 THR A N 1
ATOM 1803 C CA . THR A 1 219 ? -5.703 40.225 -24.849 1.00 63.97 219 THR A CA 1
ATOM 1804 C C . THR A 1 219 ? -6.450 39.443 -25.931 1.00 63.97 219 THR A C 1
ATOM 1806 O O . THR A 1 219 ? -7.194 38.503 -25.651 1.00 63.97 219 THR A O 1
ATOM 1809 N N . THR A 1 220 ? -6.253 39.809 -27.198 1.00 60.38 220 THR A N 1
ATOM 1810 C CA . THR A 1 220 ? -6.640 38.930 -28.305 1.00 60.38 220 THR A CA 1
ATOM 1811 C C . THR A 1 220 ? -5.867 37.625 -28.142 1.00 60.38 220 THR A C 1
ATOM 1813 O O . THR A 1 220 ? -4.642 37.579 -28.265 1.00 60.38 220 THR A O 1
ATOM 1816 N N . ALA A 1 221 ? -6.573 36.546 -27.791 1.00 60.31 221 ALA A N 1
ATOM 1817 C CA . ALA A 1 221 ? -5.988 35.217 -27.848 1.00 60.31 221 ALA A CA 1
ATOM 1818 C C . ALA A 1 221 ? -5.388 35.059 -29.254 1.00 60.31 221 ALA A C 1
ATOM 1820 O O . ALA A 1 221 ? -6.091 35.366 -30.223 1.00 60.31 221 ALA A O 1
ATOM 1821 N N . PRO A 1 222 ? -4.123 34.618 -29.401 1.00 59.19 222 PRO A N 1
ATOM 1822 C CA . PRO A 1 222 ? -3.576 34.383 -30.725 1.00 59.19 222 PRO A CA 1
ATOM 1823 C C . PRO A 1 222 ? -4.545 33.448 -31.437 1.00 59.19 222 PRO A C 1
ATOM 1825 O O . PRO A 1 222 ? -4.858 32.369 -30.915 1.00 59.19 222 PRO A O 1
ATOM 1828 N N . VAL A 1 223 ? -5.079 33.898 -32.577 1.00 58.88 223 VAL A N 1
ATOM 1829 C CA . VAL A 1 223 ? -5.946 33.088 -33.429 1.00 58.88 223 VAL A CA 1
ATOM 1830 C C . VAL A 1 223 ? -5.177 31.801 -33.663 1.00 58.88 223 VAL A C 1
ATOM 1832 O O . VAL A 1 223 ? -4.136 31.797 -34.317 1.00 58.88 223 VAL A O 1
ATOM 1835 N N . ARG A 1 224 ? -5.628 30.709 -33.038 1.00 58.62 224 ARG A N 1
ATOM 1836 C CA . ARG A 1 224 ? -5.036 29.399 -33.274 1.00 58.62 224 ARG A CA 1
ATOM 1837 C C . ARG A 1 224 ? -5.298 29.112 -34.740 1.00 58.62 224 ARG A C 1
ATOM 1839 O O . ARG A 1 224 ? -6.426 28.769 -35.089 1.00 58.62 224 ARG A O 1
ATOM 1846 N N . GLU A 1 225 ? -4.278 29.270 -35.581 1.00 63.84 225 GLU A N 1
ATOM 1847 C CA . GLU A 1 225 ? -4.324 28.783 -36.953 1.00 63.84 225 GLU A CA 1
ATOM 1848 C C . GLU A 1 225 ? -4.879 27.360 -36.920 1.00 63.84 225 GLU A C 1
ATOM 1850 O O . GLU A 1 225 ? -4.464 26.535 -36.092 1.00 63.84 225 GLU A O 1
ATOM 1855 N N . ALA A 1 226 ? -5.867 27.089 -37.774 1.00 63.69 226 ALA A N 1
ATOM 1856 C CA . ALA A 1 226 ? -6.482 25.778 -37.861 1.00 63.69 226 ALA A CA 1
ATOM 1857 C C . ALA A 1 226 ? -5.368 24.731 -38.004 1.00 63.69 226 ALA A C 1
ATOM 1859 O O . ALA A 1 226 ? -4.642 24.711 -39.000 1.00 63.69 226 ALA A O 1
ATOM 1860 N N . LYS A 1 227 ? -5.192 23.883 -36.978 1.00 63.09 227 LYS A N 1
ATOM 1861 C CA . LYS A 1 227 ? -4.153 22.847 -36.980 1.00 63.09 227 LYS A CA 1
ATOM 1862 C C . LYS A 1 227 ? -4.311 22.023 -38.255 1.00 63.09 227 LYS A C 1
ATOM 1864 O O . LYS A 1 227 ? -5.302 21.305 -38.393 1.00 63.09 227 LYS A O 1
ATOM 1869 N N . LYS A 1 228 ? -3.328 22.106 -39.163 1.00 66.00 228 LYS A N 1
ATOM 1870 C CA . LYS A 1 228 ? -3.290 21.292 -40.386 1.00 66.00 228 LYS A CA 1
ATOM 1871 C C . LYS A 1 228 ? -3.548 19.832 -40.017 1.00 66.00 228 LYS A C 1
ATOM 1873 O O . LYS A 1 228 ? -2.870 19.266 -39.155 1.00 66.00 228 LYS A O 1
ATOM 1878 N N . GLN A 1 229 ? -4.543 19.230 -40.663 1.00 69.25 229 GLN A N 1
ATOM 1879 C CA . GLN A 1 229 ? -4.893 17.828 -40.468 1.00 69.25 229 GLN A CA 1
ATOM 1880 C C . GLN A 1 229 ? -3.655 16.970 -40.758 1.00 69.25 229 GLN A C 1
ATOM 1882 O O . GLN A 1 229 ? -3.125 16.986 -41.870 1.00 69.25 229 GLN A O 1
ATOM 1887 N N . ARG A 1 230 ? -3.149 16.256 -39.742 1.00 71.19 230 ARG A N 1
ATOM 1888 C CA . ARG A 1 230 ? -1.954 15.414 -39.890 1.00 71.19 230 ARG A CA 1
ATOM 1889 C C . ARG A 1 230 ? -2.271 14.292 -40.879 1.00 71.19 230 ARG A C 1
ATOM 1891 O O . ARG A 1 230 ? -3.238 13.560 -40.675 1.00 71.19 230 ARG A O 1
ATOM 1898 N N . LYS A 1 231 ? -1.468 14.171 -41.935 1.00 81.19 231 LYS A N 1
ATOM 1899 C CA . LYS A 1 231 ? -1.574 13.120 -42.956 1.00 81.19 231 LYS A CA 1
ATOM 1900 C C . LYS A 1 231 ? -0.556 12.012 -42.681 1.00 81.19 231 LYS A C 1
ATOM 1902 O O . LYS A 1 231 ? 0.529 12.287 -42.166 1.00 81.19 231 LYS A O 1
ATOM 1907 N N . CYS A 1 232 ? -0.907 10.770 -42.999 1.00 72.06 232 CYS A N 1
ATOM 1908 C CA . CYS A 1 232 ? -0.001 9.629 -42.912 1.00 72.06 232 CYS A CA 1
ATOM 1909 C C . CYS A 1 232 ? 1.157 9.802 -43.908 1.00 72.06 232 CYS A C 1
ATOM 1911 O O . CYS A 1 232 ? 0.924 10.106 -45.076 1.00 72.06 232 CYS A O 1
ATOM 1913 N N . ARG A 1 233 ? 2.406 9.591 -43.467 1.00 70.12 233 ARG A N 1
ATOM 1914 C CA . ARG A 1 233 ? 3.596 9.730 -44.332 1.00 70.12 233 ARG A CA 1
ATOM 1915 C C . ARG A 1 233 ? 3.690 8.668 -45.435 1.00 70.12 233 ARG A C 1
ATOM 1917 O O . ARG A 1 233 ? 4.374 8.920 -46.415 1.00 70.12 233 ARG A O 1
ATOM 1924 N N . LYS A 1 234 ? 3.032 7.512 -45.274 1.00 70.06 234 LYS A N 1
ATOM 1925 C CA . LYS A 1 234 ? 3.036 6.419 -46.264 1.00 70.06 234 LYS A CA 1
ATOM 1926 C C . LYS A 1 234 ? 1.955 6.577 -47.340 1.00 70.06 234 LYS A C 1
ATOM 1928 O O . LYS A 1 234 ? 2.266 6.449 -48.510 1.00 70.06 234 LYS A O 1
ATOM 1933 N N . CYS A 1 235 ? 0.710 6.876 -46.959 1.00 75.62 235 CYS A N 1
ATOM 1934 C CA . CYS A 1 235 ? -0.433 6.876 -47.890 1.00 75.62 235 CYS A CA 1
ATOM 1935 C C . CYS A 1 235 ? -1.103 8.251 -48.091 1.00 75.62 235 CYS A C 1
ATOM 1937 O O . CYS A 1 235 ? -2.094 8.361 -48.807 1.00 75.62 235 CYS A O 1
ATOM 1939 N N . GLY A 1 236 ? -0.650 9.305 -47.403 1.00 73.12 236 GLY A N 1
ATOM 1940 C CA . GLY A 1 236 ? -1.177 10.669 -47.551 1.00 73.12 236 GLY A CA 1
ATOM 1941 C C . GLY A 1 236 ? -2.588 10.923 -46.995 1.00 7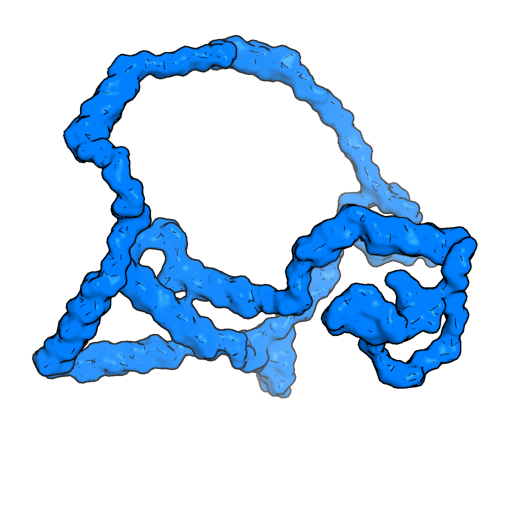3.12 236 GLY A C 1
ATOM 1942 O O . GLY A 1 236 ? -3.031 12.074 -46.975 1.00 73.12 236 GLY A O 1
ATOM 1943 N N . ARG A 1 237 ? -3.298 9.899 -46.500 1.00 77.38 237 ARG A N 1
ATOM 1944 C CA . ARG A 1 237 ? -4.653 10.036 -45.936 1.00 77.38 237 ARG A CA 1
ATOM 1945 C C . ARG A 1 237 ? -4.644 10.715 -44.554 1.00 77.38 237 ARG A C 1
ATOM 1947 O O . ARG A 1 237 ? -3.632 10.653 -43.847 1.00 77.38 237 ARG A O 1
ATOM 1954 N N . PRO A 1 238 ? -5.743 11.376 -44.139 1.00 76.25 238 PRO A N 1
ATOM 1955 C CA . PRO A 1 238 ? -5.852 11.974 -42.809 1.00 76.25 238 PRO A CA 1
ATOM 1956 C C . PRO A 1 238 ? -5.663 10.921 -41.708 1.00 76.25 238 PRO A C 1
ATOM 1958 O O . PRO A 1 238 ? -6.281 9.867 -41.748 1.00 76.25 238 PRO A O 1
ATOM 1961 N N . MET A 1 239 ? -4.859 11.221 -40.685 1.00 70.94 239 MET A N 1
ATOM 1962 C CA . MET A 1 239 ? -4.566 10.295 -39.574 1.00 70.94 239 MET A CA 1
ATOM 1963 C C . MET A 1 239 ? -5.782 9.985 -38.681 1.00 70.94 239 MET A C 1
ATOM 1965 O O . MET A 1 239 ? -5.721 9.100 -37.830 1.00 70.94 239 MET A O 1
ATOM 1969 N N . LYS A 1 240 ? -6.890 10.721 -38.823 1.00 68.38 240 LYS A N 1
ATOM 1970 C CA . LYS A 1 240 ? -8.099 10.522 -38.017 1.00 68.38 240 LYS A CA 1
ATOM 1971 C C . LYS A 1 240 ? -8.831 9.266 -38.515 1.00 68.38 240 LYS A C 1
ATOM 1973 O O . LYS A 1 240 ? -9.469 9.323 -39.557 1.00 68.38 240 LYS A O 1
ATOM 1978 N N . GLY A 1 241 ? -8.722 8.159 -37.775 1.00 65.19 241 GLY A N 1
ATOM 1979 C CA . GLY A 1 241 ? -9.323 6.861 -38.134 1.00 65.19 241 GLY A CA 1
ATOM 1980 C C . GLY A 1 241 ? -8.459 5.976 -39.043 1.00 65.19 241 GLY A C 1
ATOM 1981 O O . GLY A 1 241 ? -8.950 4.985 -39.567 1.00 65.19 241 GLY A O 1
ATOM 1982 N N . HIS A 1 242 ? -7.185 6.323 -39.243 1.00 69.81 242 HIS A N 1
ATOM 1983 C CA . HIS A 1 242 ? -6.276 5.590 -40.123 1.00 69.81 242 HIS A CA 1
ATOM 1984 C C . HIS A 1 242 ? -5.493 4.510 -39.353 1.00 69.81 242 HIS A C 1
ATOM 1986 O O . HIS A 1 242 ? -4.588 4.840 -38.585 1.00 69.81 242 HIS A O 1
ATOM 1992 N N . THR A 1 243 ? -5.797 3.230 -39.581 1.00 63.22 243 THR A N 1
ATOM 1993 C CA . THR A 1 243 ? -5.050 2.087 -39.024 1.00 63.22 243 THR A CA 1
ATOM 1994 C C . THR A 1 243 ? -3.884 1.681 -39.933 1.00 63.22 243 THR A C 1
ATOM 1996 O O . THR A 1 243 ? -3.867 1.969 -41.129 1.00 63.22 243 THR A O 1
ATOM 1999 N N . THR A 1 244 ? -2.870 1.016 -39.379 1.00 58.72 244 THR A N 1
ATOM 2000 C CA . THR A 1 244 ? -1.716 0.485 -40.132 1.00 58.72 244 THR A CA 1
ATOM 2001 C C . THR A 1 244 ? -2.119 -0.579 -41.155 1.00 58.72 244 THR A C 1
ATOM 2003 O O . THR A 1 244 ? -1.530 -0.618 -42.233 1.00 58.72 244 THR A O 1
ATOM 2006 N N . SER A 1 245 ? -3.164 -1.365 -40.877 1.00 63.56 245 SER A N 1
ATOM 2007 C CA . SER A 1 245 ? -3.737 -2.347 -41.809 1.00 63.56 245 SER A CA 1
ATOM 2008 C C . SER A 1 245 ? -4.320 -1.709 -43.077 1.00 63.56 245 SER A C 1
ATOM 2010 O O . SER A 1 245 ? -4.105 -2.223 -44.169 1.00 63.56 245 SER A O 1
ATOM 2012 N N . LEU A 1 246 ? -4.955 -0.535 -42.964 1.00 61.28 246 LEU A N 1
ATOM 2013 C CA . LEU A 1 246 ? -5.483 0.240 -44.101 1.00 61.28 246 LEU A CA 1
ATOM 2014 C C . LEU A 1 246 ? -4.390 0.910 -44.954 1.00 61.28 246 LEU A C 1
ATOM 2016 O O . LEU A 1 246 ? -4.679 1.465 -46.012 1.00 61.28 246 LEU A O 1
ATOM 2020 N N . CYS A 1 247 ? -3.141 0.902 -44.484 1.00 63.66 247 CYS A N 1
ATOM 2021 C CA . CYS A 1 247 ? -1.998 1.465 -45.201 1.00 63.66 247 CYS A CA 1
ATOM 2022 C C . CYS A 1 247 ? -1.390 0.466 -46.197 1.00 63.66 247 CYS A C 1
ATOM 2024 O O . CYS A 1 247 ? -0.760 0.884 -47.162 1.00 63.66 247 CYS A O 1
ATOM 2026 N N . ASN A 1 248 ? -1.571 -0.834 -45.949 1.00 57.66 248 ASN A N 1
ATOM 2027 C CA . ASN A 1 248 ? -0.981 -1.913 -46.744 1.00 57.66 248 ASN A CA 1
ATOM 2028 C C . ASN A 1 248 ? -1.895 -2.388 -47.888 1.00 57.66 248 ASN A C 1
ATOM 2030 O O . ASN A 1 248 ? -1.492 -3.241 -48.662 1.00 57.66 248 ASN A O 1
ATOM 2034 N N . SER A 1 249 ? -3.105 -1.838 -48.022 1.00 55.22 249 SER A N 1
ATOM 2035 C CA . SER A 1 249 ? -4.064 -2.204 -49.075 1.00 55.22 249 SER A CA 1
ATOM 2036 C C . SER A 1 249 ? -3.934 -1.349 -50.350 1.00 55.22 249 SER A C 1
ATOM 2038 O O . SER A 1 249 ? -4.928 -1.120 -51.032 1.00 55.22 249 SER A O 1
ATOM 2040 N N . LEU A 1 250 ? -2.752 -0.786 -50.624 1.00 51.66 250 LEU A N 1
ATOM 2041 C CA . LEU A 1 250 ? -2.460 0.044 -51.808 1.00 51.66 250 LEU A CA 1
ATOM 2042 C C . LEU A 1 250 ? -1.095 -0.312 -52.419 1.00 51.66 250 LEU A C 1
ATOM 2044 O O . LEU A 1 250 ? -0.317 0.562 -52.796 1.00 51.66 250 LEU A O 1
ATOM 2048 N N . THR A 1 251 ? -0.792 -1.604 -52.473 1.00 47.28 251 THR A N 1
ATOM 2049 C CA . THR A 1 251 ? 0.243 -2.140 -53.358 1.00 47.28 251 THR A CA 1
ATOM 2050 C C . THR A 1 251 ? -0.423 -3.142 -54.287 1.00 47.28 251 THR A C 1
ATOM 2052 O O . THR A 1 251 ? -0.375 -4.335 -54.016 1.00 47.28 251 THR A O 1
ATOM 2055 N N . ASP A 1 252 ? -1.086 -2.607 -55.307 1.00 37.34 252 ASP A N 1
ATOM 2056 C CA . ASP A 1 252 ? -1.283 -3.215 -56.625 1.00 37.34 252 ASP A CA 1
ATOM 2057 C C . ASP A 1 252 ? -1.060 -2.102 -57.659 1.00 37.34 252 ASP A C 1
ATOM 2059 O O . ASP A 1 252 ? -1.558 -0.973 -57.411 1.00 37.34 252 ASP A O 1
#